Protein AF-A0A0F9ZB43-F1 (afdb_monomer)

pLDDT: mean 75.35, std 22.15, range [40.31, 98.38]

Nearest PDB structures (foldseek):
  2e7g-assembly1_A  TM=5.484E-01  e=3.692E-01  Homo sapiens
  7p8m-assembly1_A  TM=3.767E-01  e=1.379E-01  Methanocaldococcus jannaschii DSM 2661
  2kdn-assembly1_A  TM=3.542E-01  e=2.071E+00  Plasmodium falciparum 3D7

Mean predicted aligned error: 20.73 Å

Secondary structure (DSSP, 8-state):
-EEEEEEESSHHHHHHHHHHHTT--SS-EEEEEE--EE-TTSS-EEPEEEEEEE----------------------------PPP-------------------------------------------------------PPPPPPPP-PPPP-PPP----------------SS-HHHHHHHHHHHHHHHHHTT-TT--EEEEEETTEEEEEESS-SSSSHHHHHHHHHHHHHHHHHHHHHHH----TT-EEEEEEGGG----

Structure (mmCIF, N/CA/C/O backbone):
data_AF-A0A0F9ZB43-F1
#
_entry.id   AF-A0A0F9ZB43-F1
#
loop_
_atom_site.group_PDB
_atom_site.id
_atom_site.type_symbol
_atom_site.label_atom_id
_atom_site.label_alt_id
_atom_site.label_comp_id
_atom_site.label_asym_id
_atom_site.label_entity_id
_atom_site.label_seq_id
_atom_site.pdbx_PDB_ins_code
_atom_site.Cartn_x
_atom_site.Cartn_y
_atom_site.Cartn_z
_atom_site.occupancy
_atom_site.B_iso_or_equiv
_atom_site.auth_seq_id
_atom_site.auth_comp_id
_atom_site.auth_asym_id
_atom_site.auth_atom_id
_atom_site.pdbx_PDB_model_num
ATOM 1 N N . MET A 1 1 ? 31.783 -7.463 -21.597 1.00 86.94 1 MET A N 1
ATOM 2 C CA . MET A 1 1 ? 30.448 -6.931 -21.245 1.00 86.94 1 MET A CA 1
ATOM 3 C C . MET A 1 1 ? 30.142 -5.762 -22.167 1.00 86.94 1 MET A C 1
ATOM 5 O O . MET A 1 1 ? 30.881 -4.781 -22.150 1.00 86.94 1 MET A O 1
ATOM 9 N N . LYS A 1 2 ? 29.128 -5.898 -23.023 1.00 95.50 2 LYS A N 1
ATOM 10 C CA . LYS A 1 2 ? 28.707 -4.849 -23.960 1.00 95.50 2 LYS A CA 1
ATOM 11 C C . LYS A 1 2 ? 27.600 -4.009 -23.330 1.00 95.50 2 LYS A C 1
ATOM 13 O O . LYS A 1 2 ? 26.868 -4.486 -22.462 1.00 95.50 2 LYS A O 1
ATOM 18 N N . SER A 1 3 ? 27.503 -2.748 -23.740 1.00 97.00 3 SER A N 1
ATOM 19 C CA . SER A 1 3 ? 26.428 -1.857 -23.312 1.00 97.00 3 SER A CA 1
ATOM 20 C C . SER A 1 3 ? 25.826 -1.108 -24.496 1.00 97.00 3 SER A C 1
ATOM 22 O O . SER A 1 3 ? 26.535 -0.681 -25.405 1.00 97.00 3 SER A O 1
ATOM 24 N N . ILE A 1 4 ? 24.501 -0.966 -24.486 1.00 97.00 4 ILE A N 1
ATOM 25 C CA . ILE A 1 4 ? 23.740 -0.225 -25.496 1.00 97.00 4 ILE A CA 1
ATOM 26 C C . ILE A 1 4 ? 22.862 0.784 -24.766 1.00 97.00 4 ILE A C 1
ATOM 28 O O . ILE A 1 4 ? 22.138 0.421 -23.839 1.00 97.00 4 ILE A O 1
ATOM 32 N N . ILE A 1 5 ? 22.938 2.052 -25.171 1.00 98.12 5 ILE A N 1
ATOM 33 C CA . ILE A 1 5 ? 22.105 3.128 -24.629 1.00 98.12 5 ILE A CA 1
ATOM 34 C C . ILE A 1 5 ? 20.936 3.353 -25.579 1.00 98.12 5 ILE A C 1
ATOM 36 O O . ILE A 1 5 ? 21.151 3.628 -26.754 1.00 98.12 5 ILE A O 1
ATOM 40 N N . GLU A 1 6 ? 19.711 3.280 -25.064 1.00 98.25 6 GLU A N 1
ATOM 41 C CA . GLU A 1 6 ? 18.501 3.516 -25.850 1.00 98.25 6 GLU A CA 1
ATOM 42 C C . GLU A 1 6 ? 17.536 4.474 -25.165 1.00 98.25 6 GLU A C 1
ATOM 44 O O . GLU A 1 6 ? 17.450 4.563 -23.936 1.00 98.25 6 GLU A O 1
ATOM 49 N N . GLU A 1 7 ? 16.777 5.168 -26.010 1.00 98.12 7 GLU A N 1
ATOM 50 C CA . GLU A 1 7 ? 15.758 6.125 -25.607 1.00 98.12 7 GLU A CA 1
ATOM 51 C C . GLU A 1 7 ? 14.375 5.690 -26.109 1.00 98.12 7 GLU A C 1
ATOM 53 O O . GLU A 1 7 ? 14.195 5.181 -27.223 1.00 98.12 7 GLU A O 1
ATOM 58 N N . GLY A 1 8 ? 13.356 5.892 -25.276 1.00 96.56 8 GLY A N 1
ATOM 59 C CA . GLY A 1 8 ? 11.986 5.498 -25.585 1.00 96.56 8 GLY A CA 1
ATOM 60 C C . GLY A 1 8 ? 10.954 6.418 -24.952 1.00 96.56 8 GLY A C 1
ATOM 61 O O . GLY A 1 8 ? 11.198 7.060 -23.940 1.00 96.56 8 GLY A O 1
ATOM 62 N N . SER A 1 9 ? 9.741 6.453 -25.510 1.00 94.75 9 SER A N 1
ATOM 63 C CA . SER A 1 9 ? 8.646 7.267 -24.950 1.00 94.75 9 SER A CA 1
ATOM 64 C C . SER A 1 9 ? 8.179 6.804 -23.557 1.00 94.75 9 SER A C 1
ATOM 66 O O . SER A 1 9 ? 7.361 7.461 -22.922 1.00 94.75 9 SER A O 1
ATOM 68 N N . THR A 1 10 ? 8.614 5.620 -23.131 1.00 94.88 10 THR A N 1
ATOM 69 C CA . THR A 1 10 ? 8.358 4.980 -21.833 1.00 94.88 10 THR A CA 1
ATOM 70 C C . THR A 1 10 ? 9.523 4.044 -21.540 1.00 94.88 10 THR A C 1
ATOM 72 O O . THR A 1 10 ? 10.058 3.480 -22.501 1.00 94.88 10 THR A O 1
ATOM 75 N N . LEU A 1 11 ? 9.818 3.773 -20.267 1.00 96.06 11 LEU A N 1
ATOM 76 C CA . LEU A 1 11 ? 10.859 2.820 -19.872 1.00 96.06 11 LEU A CA 1
ATOM 77 C C . LEU A 1 11 ? 10.737 1.464 -20.588 1.00 96.06 11 LEU A C 1
ATOM 79 O O . LEU A 1 11 ? 11.710 0.972 -21.143 1.00 96.06 11 LEU A O 1
ATOM 83 N N . PHE A 1 12 ? 9.525 0.904 -20.660 1.00 97.00 12 PHE A N 1
ATOM 84 C CA . PHE A 1 12 ? 9.274 -0.391 -21.304 1.00 97.00 12 PHE A CA 1
ATOM 85 C C . PHE A 1 12 ? 9.700 -0.414 -22.779 1.00 97.00 12 PHE A C 1
ATOM 87 O O . PHE A 1 12 ? 10.440 -1.294 -23.197 1.00 97.00 12 PHE A O 1
ATOM 94 N N . LYS A 1 13 ? 9.304 0.604 -23.552 1.00 97.56 13 LYS A N 1
ATOM 95 C CA . LYS A 1 13 ? 9.696 0.738 -24.965 1.00 97.56 13 LYS A CA 1
ATOM 96 C C . LYS A 1 13 ? 11.196 0.952 -25.158 1.00 97.56 13 LYS A C 1
ATOM 98 O O . LYS A 1 13 ? 11.729 0.541 -26.181 1.00 97.56 13 LYS A O 1
ATOM 103 N N . ALA A 1 14 ? 11.860 1.633 -24.223 1.00 97.75 14 ALA A N 1
ATOM 104 C CA . ALA A 1 14 ? 13.310 1.782 -24.271 1.00 97.75 14 ALA A CA 1
ATOM 105 C C . ALA A 1 14 ? 13.997 0.424 -24.035 1.00 97.75 14 ALA A C 1
ATOM 107 O O . ALA A 1 14 ? 14.919 0.079 -24.769 1.00 97.75 14 ALA A O 1
ATOM 108 N N . ILE A 1 15 ? 13.498 -0.370 -23.074 1.00 97.81 15 ILE A N 1
ATOM 109 C CA . ILE A 1 15 ? 14.000 -1.725 -22.784 1.00 97.81 15 ILE A CA 1
ATOM 110 C C . ILE A 1 15 ? 13.787 -2.648 -23.981 1.00 97.81 15 ILE A C 1
ATOM 112 O O . ILE A 1 15 ? 14.728 -3.301 -24.404 1.00 97.81 15 ILE A O 1
ATOM 116 N N . GLU A 1 16 ? 12.586 -2.669 -24.556 1.00 97.94 16 GLU A N 1
ATOM 117 C CA . GLU A 1 16 ? 12.256 -3.504 -25.717 1.00 97.94 16 GLU A CA 1
ATOM 118 C C . GLU A 1 16 ? 13.171 -3.194 -26.912 1.00 97.94 16 GLU A C 1
ATOM 120 O O . GLU A 1 16 ? 13.817 -4.096 -27.442 1.00 97.94 16 GLU A O 1
ATOM 125 N N . LYS A 1 17 ? 13.332 -1.908 -27.261 1.00 98.06 17 LYS A N 1
ATOM 126 C CA . LYS A 1 17 ? 14.254 -1.481 -28.326 1.00 98.06 17 LYS A CA 1
ATOM 127 C C . LYS A 1 17 ? 15.707 -1.849 -28.037 1.00 98.06 17 LYS A C 1
ATOM 129 O O . LYS A 1 17 ? 16.418 -2.281 -28.941 1.00 98.06 17 LYS A O 1
ATOM 134 N N . GLY A 1 18 ? 16.160 -1.651 -26.800 1.00 97.56 18 GLY A N 1
ATOM 135 C CA . GLY A 1 18 ? 17.516 -2.012 -26.399 1.00 97.56 18 GLY A CA 1
ATOM 136 C C . GLY A 1 18 ? 17.747 -3.520 -26.443 1.00 97.56 18 GLY A C 1
ATOM 137 O O . GLY A 1 18 ? 18.809 -3.952 -26.873 1.00 97.56 18 GLY A O 1
ATOM 138 N N . TRP A 1 19 ? 16.756 -4.317 -26.040 1.00 97.56 19 TRP A N 1
ATOM 139 C CA . TRP A 1 19 ? 16.832 -5.776 -26.013 1.00 97.56 19 TRP A CA 1
ATOM 140 C C . TRP A 1 19 ? 16.877 -6.357 -27.428 1.00 97.56 19 TRP A C 1
ATOM 142 O O . TRP A 1 19 ? 17.704 -7.221 -27.708 1.00 97.56 19 TRP A O 1
ATOM 152 N N . GLU A 1 20 ? 16.076 -5.819 -28.352 1.00 97.25 20 GLU A N 1
ATOM 153 C CA . GLU A 1 20 ? 16.162 -6.170 -29.774 1.00 97.25 20 GLU A CA 1
ATOM 154 C C . GLU A 1 20 ? 17.529 -5.813 -30.372 1.00 97.25 20 GLU A C 1
ATOM 156 O O . GLU A 1 20 ? 18.133 -6.642 -31.051 1.00 97.25 20 GLU A O 1
ATOM 161 N N . LYS A 1 21 ? 18.055 -4.615 -30.077 1.00 96.56 21 LYS A N 1
ATOM 162 C CA . LYS A 1 21 ? 19.389 -4.186 -30.536 1.00 96.56 21 LYS A CA 1
ATOM 163 C C . LYS A 1 21 ? 20.534 -4.985 -29.916 1.00 96.56 21 LYS A C 1
ATOM 165 O O . LYS A 1 21 ? 21.584 -5.102 -30.537 1.00 96.56 21 LYS A O 1
ATOM 170 N N . ALA A 1 22 ? 20.336 -5.533 -28.720 1.00 95.69 22 ALA A N 1
ATOM 171 C CA . ALA A 1 22 ? 21.298 -6.392 -28.038 1.00 95.69 22 ALA A CA 1
ATOM 172 C C . ALA A 1 22 ? 21.320 -7.836 -28.570 1.00 95.69 22 ALA A C 1
ATOM 174 O O . ALA A 1 22 ? 22.092 -8.640 -28.064 1.00 95.69 22 ALA A O 1
ATOM 175 N N . GLY A 1 23 ? 20.481 -8.184 -29.553 1.00 95.19 23 GLY A N 1
ATOM 176 C CA . GLY A 1 23 ? 20.382 -9.559 -30.052 1.00 95.19 23 GLY A CA 1
ATOM 177 C C . GLY A 1 23 ? 19.518 -10.467 -29.176 1.00 95.19 23 GLY A C 1
ATOM 178 O O . GLY A 1 23 ? 19.632 -11.681 -29.263 1.00 95.19 23 GLY A O 1
ATOM 179 N N . LYS A 1 24 ? 18.628 -9.889 -28.357 1.00 96.00 24 LYS A N 1
ATOM 180 C CA . LYS A 1 24 ? 17.738 -10.607 -27.429 1.00 96.00 24 LYS A CA 1
ATOM 181 C C . LYS A 1 24 ? 18.491 -11.525 -26.453 1.00 96.00 24 LYS A C 1
ATOM 183 O O . LYS A 1 24 ? 18.167 -12.710 -26.374 1.00 96.00 24 LYS A O 1
ATOM 188 N N . PRO A 1 25 ? 19.458 -10.992 -25.686 1.00 95.94 25 PRO A N 1
ATOM 189 C CA . PRO A 1 25 ? 20.173 -11.786 -24.699 1.00 95.94 25 PRO A CA 1
ATOM 190 C C . PRO A 1 25 ? 19.192 -12.388 -23.688 1.00 95.94 25 PRO A C 1
ATOM 192 O O . PRO A 1 25 ? 18.195 -11.750 -23.323 1.00 95.94 25 PRO A O 1
ATOM 195 N N . GLU A 1 26 ? 19.490 -13.606 -23.240 1.00 94.62 26 GLU A N 1
ATOM 196 C CA . GLU A 1 26 ? 18.718 -14.296 -22.203 1.00 94.62 26 GLU A CA 1
ATOM 197 C C . GLU A 1 26 ? 18.843 -13.567 -20.859 1.00 94.62 26 GLU A C 1
ATOM 199 O O . GLU A 1 26 ? 17.845 -13.312 -20.185 1.00 94.62 26 GLU A O 1
ATOM 204 N N . GLU A 1 27 ? 20.059 -13.119 -20.534 1.00 95.06 27 GLU A N 1
ATOM 205 C CA . GLU A 1 27 ? 20.360 -12.359 -19.326 1.00 95.06 27 GLU A CA 1
ATOM 206 C C . GLU A 1 27 ? 20.887 -10.959 -19.656 1.00 95.06 27 GLU A C 1
ATOM 208 O O . GLU A 1 27 ? 21.820 -10.774 -20.442 1.00 95.06 27 GLU A O 1
ATOM 213 N N . PHE A 1 28 ? 20.306 -9.941 -19.022 1.00 97.25 28 PHE A N 1
ATOM 214 C CA . PHE A 1 28 ? 20.761 -8.562 -19.155 1.00 97.25 28 PHE A CA 1
ATOM 215 C C . PHE A 1 28 ? 20.457 -7.741 -17.902 1.00 97.25 28 PHE A C 1
ATOM 217 O O . PHE A 1 28 ? 19.502 -7.991 -17.169 1.00 97.25 28 PHE A O 1
ATOM 224 N N . THR A 1 29 ? 21.265 -6.709 -17.672 1.00 97.06 29 THR A N 1
ATOM 225 C CA . THR A 1 29 ? 21.062 -5.714 -16.615 1.00 97.06 29 THR A CA 1
ATOM 226 C C . THR A 1 29 ? 20.628 -4.393 -17.232 1.00 97.06 29 THR A C 1
ATOM 228 O O . THR A 1 29 ? 21.251 -3.901 -18.171 1.00 97.06 29 THR A O 1
ATOM 231 N N . VAL A 1 30 ? 19.593 -3.769 -16.673 1.00 97.81 30 VAL A N 1
ATOM 232 C CA . VAL A 1 30 ? 19.129 -2.446 -17.110 1.00 97.81 30 VAL A CA 1
ATOM 233 C C . VAL A 1 30 ? 19.564 -1.387 -16.103 1.00 97.81 30 VAL A C 1
ATOM 235 O O . VAL A 1 30 ? 19.219 -1.460 -14.925 1.00 97.81 30 VAL A O 1
ATOM 238 N N . ARG A 1 31 ? 20.278 -0.361 -16.570 1.00 98.06 31 ARG A N 1
ATOM 239 C CA . ARG A 1 31 ? 20.544 0.872 -15.817 1.00 98.06 31 ARG A CA 1
ATOM 240 C C . ARG A 1 31 ? 19.675 2.000 -16.352 1.00 98.06 31 ARG A C 1
ATOM 242 O O . ARG A 1 31 ? 19.723 2.313 -17.536 1.00 98.06 31 ARG A O 1
ATOM 249 N N . VAL A 1 32 ? 18.898 2.627 -15.478 1.00 97.94 32 VAL A N 1
ATOM 250 C CA . VAL A 1 32 ? 18.028 3.753 -15.836 1.00 97.94 32 VAL A CA 1
ATOM 251 C C . VAL A 1 32 ? 18.767 5.058 -15.560 1.00 97.94 32 VAL A C 1
ATOM 253 O O . VAL A 1 32 ? 19.149 5.304 -14.419 1.00 97.94 32 VAL A O 1
ATOM 256 N N . PHE A 1 33 ? 18.972 5.878 -16.592 1.00 97.50 33 PHE A N 1
ATOM 257 C CA . PHE A 1 33 ? 19.582 7.205 -16.449 1.00 97.50 33 PHE A CA 1
ATOM 258 C C . PHE A 1 33 ? 18.523 8.285 -16.265 1.00 97.50 33 PHE A C 1
ATOM 260 O O . PHE A 1 33 ? 18.644 9.124 -15.380 1.00 97.50 33 PHE A O 1
ATOM 267 N N . GLU A 1 34 ? 17.464 8.234 -17.076 1.00 97.31 34 GLU A N 1
ATOM 268 C CA . GLU A 1 34 ? 16.359 9.188 -17.026 1.00 97.31 34 GLU A CA 1
ATOM 269 C C . GLU A 1 34 ? 15.029 8.438 -17.089 1.00 97.31 34 GLU A C 1
ATOM 271 O O . GLU A 1 34 ? 14.817 7.584 -17.955 1.00 97.31 34 GLU A O 1
ATOM 276 N N . LYS A 1 35 ? 14.129 8.751 -16.155 1.00 94.62 35 LYS A N 1
ATOM 277 C CA . LYS A 1 35 ? 12.766 8.215 -16.130 1.00 94.62 35 LYS A CA 1
ATOM 278 C C . LYS A 1 35 ? 11.867 9.085 -17.003 1.00 94.62 35 LYS A C 1
ATOM 280 O O . LYS A 1 35 ? 12.035 10.301 -17.025 1.00 94.62 35 LYS A O 1
ATOM 285 N N . GLU A 1 36 ? 10.894 8.487 -17.687 1.00 94.12 36 GLU A N 1
ATOM 286 C CA . GLU A 1 36 ? 9.948 9.266 -18.481 1.00 94.12 36 GLU A CA 1
ATOM 287 C C . GLU A 1 36 ? 9.151 10.247 -17.604 1.00 94.12 36 GLU A C 1
ATOM 289 O O . GLU A 1 36 ? 8.568 9.875 -16.582 1.00 94.12 36 GLU A O 1
ATOM 294 N N . GLU A 1 37 ? 9.079 11.504 -18.039 1.00 94.19 37 GLU A N 1
ATOM 295 C CA . GLU A 1 37 ? 8.209 12.526 -17.457 1.00 94.19 37 GLU A CA 1
ATOM 296 C C . GLU A 1 37 ? 7.131 12.866 -18.481 1.00 94.19 37 GLU A C 1
ATOM 298 O O . GLU A 1 37 ? 7.425 13.385 -19.560 1.00 94.19 37 GLU A O 1
ATOM 303 N N . ARG A 1 38 ? 5.870 12.577 -18.147 1.00 90.38 38 ARG A N 1
ATOM 304 C CA . ARG A 1 38 ? 4.722 13.029 -18.939 1.00 90.38 38 ARG A CA 1
ATOM 305 C C . ARG A 1 38 ? 4.190 14.327 -18.348 1.00 90.38 38 ARG A C 1
ATOM 307 O O . ARG A 1 38 ? 3.708 14.336 -17.217 1.00 90.38 38 ARG A O 1
ATOM 314 N N . GLY A 1 39 ? 4.253 15.408 -19.120 1.00 87.00 39 GLY A N 1
ATOM 315 C CA . GLY A 1 39 ? 3.616 16.671 -18.770 1.00 87.00 39 GLY A CA 1
ATOM 316 C C . GLY A 1 39 ? 2.093 16.528 -18.666 1.00 87.00 39 GLY A C 1
ATOM 317 O O . GLY A 1 39 ? 1.472 15.777 -19.418 1.00 87.00 39 GLY A O 1
ATOM 318 N N . PHE A 1 40 ? 1.483 17.281 -17.745 1.00 77.56 40 PHE A N 1
ATOM 319 C CA . PHE A 1 40 ? 0.059 17.192 -17.381 1.00 77.56 40 PHE A CA 1
ATOM 320 C C . PHE A 1 40 ? -0.930 17.508 -18.524 1.00 77.56 40 PHE A C 1
ATOM 322 O O . PHE A 1 40 ? -2.100 17.157 -18.435 1.00 77.56 40 PHE A O 1
ATOM 329 N N . LEU A 1 41 ? -0.477 18.114 -19.624 1.00 81.69 41 LEU A N 1
ATOM 330 C CA . LEU A 1 41 ? -1.313 18.462 -20.783 1.00 81.69 41 LEU A CA 1
ATOM 331 C C . LEU A 1 41 ? -0.870 17.778 -22.086 1.00 81.69 41 LEU A C 1
ATOM 333 O O . LEU A 1 41 ? -1.294 18.174 -23.162 1.00 81.69 41 LEU A O 1
ATOM 337 N N . GLY A 1 42 ? 0.005 16.769 -22.021 1.00 69.50 42 GLY A N 1
ATOM 338 C CA . GLY A 1 42 ? 0.428 16.020 -23.212 1.00 69.50 42 GLY A CA 1
ATOM 339 C C . GLY A 1 42 ? 1.338 16.779 -24.191 1.00 69.50 42 GLY A C 1
ATOM 340 O O . GLY A 1 42 ? 1.731 16.203 -25.199 1.00 69.50 42 GLY A O 1
ATOM 341 N N . PHE A 1 43 ? 1.718 18.028 -23.898 1.00 71.50 43 PHE A N 1
ATOM 342 C CA . PHE A 1 43 ? 2.546 18.858 -24.788 1.00 71.50 43 PHE A CA 1
ATOM 343 C C . PHE A 1 43 ? 4.060 18.726 -24.572 1.00 71.50 43 PHE A C 1
ATOM 345 O O . PHE A 1 43 ? 4.840 19.201 -25.391 1.00 71.50 43 PHE A O 1
ATOM 352 N N . SER A 1 44 ? 4.503 18.050 -23.513 1.00 61.75 44 SER A N 1
ATOM 353 C CA . SER A 1 44 ? 5.913 17.708 -23.325 1.00 61.75 44 SER A CA 1
ATOM 354 C C . SER A 1 44 ? 6.036 16.323 -22.699 1.00 61.75 44 SER A C 1
ATOM 356 O O . SER A 1 44 ? 5.451 16.030 -21.655 1.00 61.75 44 SER A O 1
ATOM 358 N N . SER A 1 45 ? 6.777 15.442 -23.367 1.00 86.56 45 SER A N 1
ATOM 359 C CA . SER A 1 45 ? 7.180 14.153 -22.815 1.00 86.56 45 SER A CA 1
ATOM 360 C C . SER A 1 45 ? 8.687 14.062 -22.948 1.00 86.56 45 SER A C 1
ATOM 362 O O . SER A 1 45 ? 9.190 13.967 -24.067 1.00 86.56 45 SER A O 1
ATOM 364 N N . LYS A 1 46 ? 9.407 14.089 -21.825 1.00 95.25 46 LYS A N 1
ATOM 365 C CA . LYS A 1 46 ? 10.821 13.710 -21.854 1.00 95.25 46 LYS A CA 1
ATOM 366 C C . LYS A 1 46 ? 10.892 12.193 -22.064 1.00 95.25 46 LYS A C 1
ATOM 368 O O . LYS A 1 46 ? 10.176 11.471 -21.358 1.00 95.25 46 LYS A O 1
ATOM 373 N N . PRO A 1 47 ? 11.657 11.701 -23.051 1.00 96.44 47 PRO A N 1
ATOM 374 C CA . PRO A 1 47 ? 11.828 10.268 -23.242 1.00 96.44 47 PRO A CA 1
ATOM 375 C C . PRO A 1 47 ? 12.593 9.662 -22.057 1.00 96.44 47 PRO A C 1
ATOM 377 O O . PRO A 1 47 ? 13.398 10.331 -21.419 1.00 96.44 47 PRO A O 1
ATOM 380 N N . ALA A 1 48 ? 12.338 8.390 -21.762 1.00 97.25 48 ALA A N 1
ATOM 381 C CA . ALA A 1 48 ? 13.171 7.620 -20.848 1.00 97.25 48 ALA A CA 1
ATOM 382 C C . ALA A 1 48 ? 14.487 7.253 -21.539 1.00 97.25 48 ALA A C 1
ATOM 384 O O . ALA A 1 48 ? 14.475 6.903 -22.723 1.00 97.25 48 ALA A O 1
ATOM 385 N N . LYS A 1 49 ? 15.586 7.260 -20.781 1.00 98.25 49 LYS A N 1
ATOM 386 C CA . LYS A 1 49 ? 16.927 6.887 -21.242 1.00 98.25 49 LYS A CA 1
ATOM 387 C C . LYS A 1 49 ? 17.501 5.791 -20.362 1.00 98.25 49 LYS A C 1
ATOM 389 O O . LYS A 1 49 ? 17.576 5.940 -19.139 1.00 98.25 49 LYS A O 1
ATOM 394 N N . ILE A 1 50 ? 17.929 4.698 -20.982 1.00 98.38 50 ILE A N 1
ATOM 395 C CA . ILE A 1 50 ? 18.476 3.530 -20.287 1.00 98.38 50 ILE A CA 1
ATOM 396 C C . ILE A 1 50 ? 19.772 3.052 -20.944 1.00 98.38 50 ILE A C 1
ATOM 398 O O . ILE A 1 50 ? 20.000 3.311 -22.121 1.00 98.38 50 ILE A O 1
ATOM 402 N N . ALA A 1 51 ? 20.582 2.302 -20.201 1.00 98.19 51 ALA A N 1
ATOM 403 C CA . ALA A 1 51 ? 21.578 1.386 -20.744 1.00 98.19 51 ALA A CA 1
ATOM 404 C C . ALA A 1 51 ? 21.162 -0.056 -20.465 1.00 98.19 51 ALA A C 1
ATOM 406 O O . ALA A 1 51 ? 20.805 -0.389 -19.334 1.00 98.19 51 ALA A O 1
ATOM 407 N N . ILE A 1 52 ? 21.288 -0.916 -21.469 1.00 97.38 52 ILE A N 1
ATOM 408 C CA . ILE A 1 52 ? 21.260 -2.366 -21.300 1.00 97.38 52 ILE A CA 1
ATOM 409 C C . ILE A 1 52 ? 22.699 -2.858 -21.326 1.00 97.38 52 ILE A C 1
ATOM 411 O O . ILE A 1 52 ? 23.427 -2.584 -22.277 1.00 97.38 52 ILE A O 1
ATOM 415 N N . LEU A 1 53 ? 23.107 -3.544 -20.264 1.00 97.75 53 LEU A N 1
ATOM 416 C CA . LEU A 1 53 ? 24.392 -4.213 -20.141 1.00 97.75 53 LEU A CA 1
ATOM 417 C C . LEU A 1 53 ? 24.154 -5.711 -20.263 1.00 97.75 53 LEU A C 1
ATOM 419 O O . LEU A 1 53 ? 23.300 -6.255 -19.563 1.00 97.75 53 LEU A O 1
ATOM 423 N N . PHE A 1 54 ? 24.905 -6.372 -21.129 1.00 96.69 54 PHE A N 1
ATOM 424 C CA . PHE A 1 54 ? 24.796 -7.809 -21.329 1.00 96.69 54 PHE A CA 1
ATOM 425 C C . PHE A 1 54 ? 26.178 -8.414 -21.557 1.00 96.69 54 PHE A C 1
ATOM 427 O O . PHE A 1 54 ? 27.126 -7.749 -22.004 1.00 96.69 54 PHE A O 1
ATOM 434 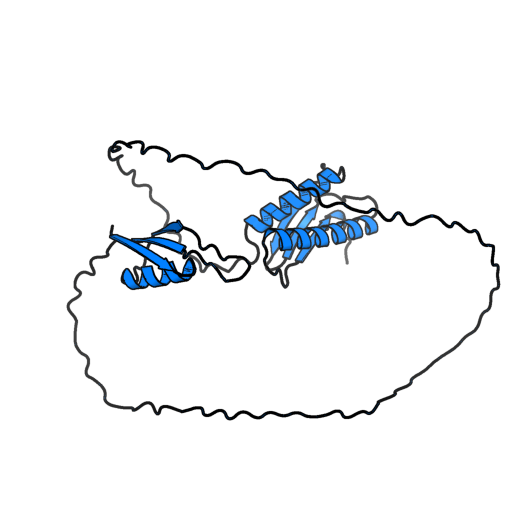N N . ASN A 1 55 ? 26.301 -9.685 -21.196 1.00 94.44 55 ASN A N 1
ATOM 435 C CA . ASN A 1 55 ? 27.429 -10.481 -21.631 1.00 94.44 55 ASN A CA 1
ATOM 436 C C . ASN A 1 55 ? 27.117 -10.911 -23.054 1.00 94.44 55 ASN A C 1
ATOM 438 O O . ASN A 1 55 ? 26.061 -11.477 -23.319 1.00 94.44 55 ASN A O 1
ATOM 442 N N . GLU A 1 56 ? 28.005 -10.551 -23.971 1.00 88.94 56 GLU A N 1
ATOM 443 C CA . GLU A 1 56 ? 27.961 -11.139 -25.293 1.00 88.94 56 GLU A CA 1
ATOM 444 C C . GLU A 1 56 ? 28.304 -12.605 -25.093 1.00 88.94 56 GLU A C 1
ATOM 446 O O . GLU A 1 56 ? 29.438 -12.943 -24.755 1.00 88.94 56 GLU A O 1
ATOM 451 N N . VAL A 1 57 ? 27.282 -13.447 -25.183 1.00 82.19 57 VAL A N 1
ATOM 452 C CA . VAL A 1 57 ? 27.510 -14.840 -25.507 1.00 82.19 57 VAL A CA 1
ATOM 453 C C . VAL A 1 57 ? 27.994 -14.751 -26.940 1.00 82.19 57 VAL A C 1
ATOM 455 O O . VAL A 1 57 ? 27.229 -14.383 -27.830 1.00 82.19 57 VAL A O 1
ATOM 458 N N . GLU A 1 58 ? 29.303 -14.904 -27.132 1.00 78.19 58 GLU A N 1
ATOM 459 C CA . GLU A 1 58 ? 29.816 -15.241 -28.449 1.00 78.19 58 GLU A CA 1
ATOM 460 C C . GLU A 1 58 ? 29.064 -16.517 -28.790 1.00 78.19 58 GLU A C 1
ATOM 462 O O . GLU A 1 58 ? 29.320 -17.558 -28.184 1.00 78.19 58 GLU A O 1
ATOM 467 N N . ASP A 1 59 ? 28.022 -16.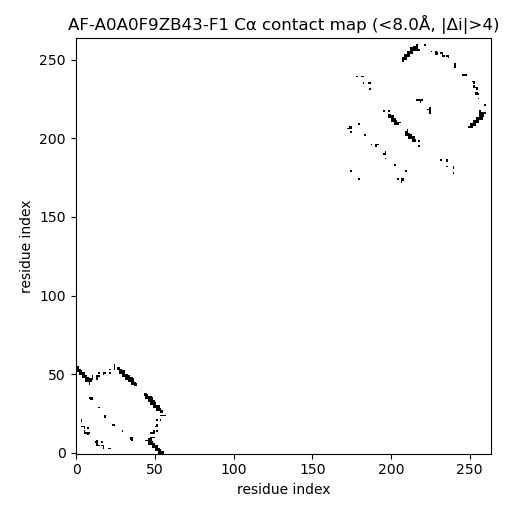391 -29.616 1.00 63.59 59 ASP A N 1
ATOM 468 C CA . ASP A 1 59 ? 27.365 -17.534 -30.214 1.00 63.59 59 ASP A CA 1
ATOM 469 C C . ASP A 1 59 ? 28.503 -18.250 -30.931 1.00 63.59 59 ASP A C 1
ATOM 471 O O . ASP A 1 59 ? 28.911 -17.827 -32.016 1.00 63.59 59 ASP A O 1
ATOM 475 N N . GLU A 1 60 ? 29.096 -19.249 -30.258 1.00 61.78 60 GLU A N 1
ATOM 476 C CA . GLU A 1 60 ? 30.017 -20.195 -30.862 1.00 61.78 60 GLU A CA 1
ATOM 477 C C . GLU A 1 60 ? 29.329 -20.575 -32.150 1.00 61.78 60 GLU A C 1
ATOM 479 O O . GLU A 1 60 ? 28.203 -21.074 -32.117 1.00 61.78 60 GLU A O 1
ATOM 484 N N . GLU A 1 61 ? 29.955 -20.179 -33.252 1.00 56.00 61 GLU A N 1
ATOM 485 C CA . GLU A 1 61 ? 29.423 -20.210 -34.596 1.00 56.00 61 GLU A CA 1
ATOM 486 C C . GLU A 1 61 ? 29.009 -21.658 -34.871 1.00 56.00 61 GLU A C 1
ATOM 488 O O . GLU A 1 61 ? 29.805 -22.496 -35.294 1.00 56.00 61 GLU A O 1
ATOM 493 N N . LEU A 1 62 ? 27.770 -22.001 -34.506 1.00 55.69 62 LEU A N 1
ATOM 494 C CA . LEU A 1 62 ? 27.201 -23.312 -34.724 1.00 55.69 62 LEU A CA 1
ATOM 495 C C . LEU A 1 62 ? 26.933 -23.339 -36.214 1.00 55.69 62 LEU A C 1
ATOM 497 O O . LEU A 1 62 ? 25.858 -22.959 -36.681 1.00 55.69 62 LEU A O 1
ATOM 501 N N . GLU A 1 63 ? 27.979 -23.743 -36.934 1.00 54.34 63 GLU A N 1
ATOM 502 C CA . GLU A 1 63 ? 27.987 -24.162 -38.323 1.00 54.34 63 GLU A CA 1
ATOM 503 C C . GLU A 1 63 ? 26.585 -24.635 -38.716 1.00 54.34 63 GLU A C 1
ATOM 505 O O . GLU A 1 63 ? 26.055 -25.565 -38.085 1.00 54.34 63 GLU A O 1
ATOM 510 N N . PRO A 1 64 ? 25.941 -23.997 -39.709 1.00 49.47 64 PRO A N 1
ATOM 511 C CA . PRO A 1 64 ? 24.559 -24.270 -40.054 1.00 49.47 64 PRO A CA 1
ATOM 512 C C . PRO A 1 64 ? 24.428 -25.721 -40.521 1.00 49.47 64 PRO A C 1
ATOM 514 O O . PRO A 1 64 ? 24.615 -26.057 -41.693 1.00 49.47 64 PRO A O 1
ATOM 51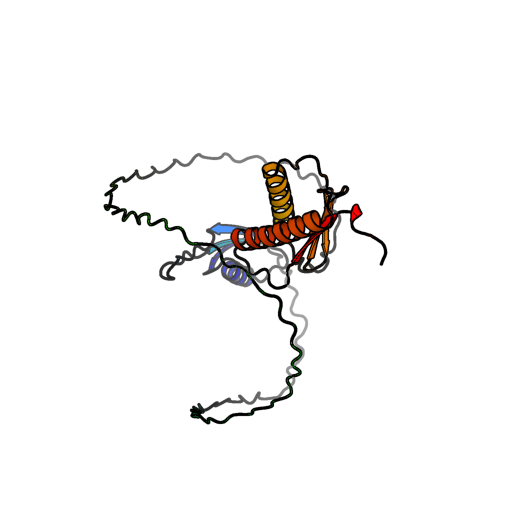7 N N . ARG A 1 65 ? 24.070 -26.617 -39.595 1.00 44.19 65 ARG A N 1
ATOM 518 C CA . ARG A 1 65 ? 23.720 -27.997 -39.916 1.00 44.19 65 ARG A CA 1
ATOM 519 C C . ARG A 1 65 ? 22.413 -28.004 -40.695 1.00 44.19 65 ARG A C 1
ATOM 521 O O . ARG A 1 65 ? 21.328 -28.047 -40.129 1.00 44.19 65 ARG A O 1
ATOM 528 N N . GLY A 1 66 ? 22.565 -28.069 -42.011 1.00 42.44 66 GLY A N 1
ATOM 529 C CA . GLY A 1 66 ? 21.689 -28.844 -42.877 1.00 42.44 66 GLY A CA 1
ATOM 530 C C . GLY A 1 66 ? 20.340 -28.202 -43.162 1.00 42.44 66 GLY A C 1
ATOM 531 O O . GLY A 1 66 ? 19.334 -28.468 -42.510 1.00 42.44 66 GLY A O 1
ATOM 532 N N . SER A 1 67 ? 20.323 -27.460 -44.261 1.00 55.03 67 SER A N 1
ATOM 533 C CA . SER A 1 67 ? 19.181 -27.271 -45.146 1.00 55.03 67 SER A CA 1
ATOM 534 C C . SER A 1 67 ? 18.258 -28.502 -45.220 1.00 55.03 67 SER A C 1
ATOM 536 O O . SER A 1 67 ? 18.536 -29.485 -45.907 1.00 55.03 67 SER A O 1
ATOM 538 N N . ARG A 1 68 ? 17.085 -28.429 -44.580 1.00 45.94 68 ARG A N 1
ATOM 539 C CA . ARG A 1 68 ? 15.935 -29.250 -44.979 1.00 45.94 68 ARG A CA 1
ATOM 540 C C . ARG A 1 68 ? 15.028 -28.436 -45.887 1.00 45.94 68 ARG A C 1
ATOM 542 O O . ARG A 1 68 ? 14.366 -27.492 -45.476 1.00 45.94 68 ARG A O 1
ATOM 549 N N . GLN A 1 69 ? 15.118 -28.842 -47.147 1.00 47.53 69 GLN A N 1
ATOM 550 C CA . GLN A 1 69 ? 14.300 -28.547 -48.311 1.00 47.53 69 GLN A CA 1
ATOM 551 C C . GLN A 1 69 ? 12.937 -27.901 -48.040 1.00 47.53 69 GLN A C 1
ATOM 553 O O . GLN A 1 69 ? 12.070 -28.436 -47.353 1.00 47.53 69 GLN A O 1
ATOM 558 N N . TYR A 1 70 ? 12.761 -26.784 -48.737 1.00 43.69 70 TYR A N 1
ATOM 559 C CA . TYR A 1 70 ? 11.505 -26.159 -49.108 1.00 43.69 70 TYR A CA 1
ATOM 560 C C . TYR A 1 70 ? 10.468 -27.186 -49.587 1.00 43.69 70 TYR A C 1
ATOM 562 O O . TYR A 1 70 ? 10.525 -27.681 -50.712 1.00 43.69 70 TYR A O 1
ATOM 570 N N . GLY A 1 71 ? 9.476 -27.445 -48.738 1.00 44.28 71 GLY A N 1
ATOM 571 C CA . GLY A 1 71 ? 8.177 -27.953 -49.154 1.00 44.28 71 GLY A CA 1
ATOM 572 C C . GLY A 1 71 ? 7.354 -26.805 -49.728 1.00 44.28 71 GLY A C 1
ATOM 573 O O . GLY A 1 71 ? 7.048 -25.834 -49.037 1.00 44.28 71 GLY A O 1
ATOM 574 N N . GLN A 1 72 ? 7.035 -26.911 -51.012 1.00 52.16 72 GLN A N 1
ATOM 575 C CA . GLN A 1 72 ? 6.171 -25.993 -51.737 1.00 52.16 72 GLN A CA 1
ATOM 576 C C . GLN A 1 72 ? 4.789 -25.846 -51.082 1.00 52.16 72 GLN A C 1
ATOM 578 O O . GLN A 1 72 ? 4.147 -26.827 -50.716 1.00 52.16 72 GLN A O 1
ATOM 583 N N . GLY A 1 73 ? 4.282 -24.613 -51.103 1.00 50.28 73 GLY A N 1
ATOM 584 C CA . GLY A 1 73 ? 2.862 -24.357 -51.325 1.00 50.28 73 GLY A CA 1
ATOM 585 C C . GLY A 1 73 ? 2.020 -24.081 -50.083 1.00 50.28 73 GLY A C 1
ATOM 586 O O . GLY A 1 73 ? 1.581 -24.994 -49.390 1.00 50.28 73 GLY A O 1
ATOM 587 N N . LYS A 1 74 ? 1.642 -22.809 -49.917 1.00 43.84 74 LYS A N 1
ATOM 588 C CA . LYS A 1 74 ? 0.252 -22.352 -50.126 1.00 43.84 74 LYS A CA 1
ATOM 589 C C . LYS A 1 74 ? 0.187 -20.816 -50.060 1.00 43.84 74 LYS A C 1
ATOM 591 O O . LYS A 1 74 ? 0.672 -20.237 -49.090 1.00 43.84 74 LYS A O 1
ATOM 596 N N . PRO A 1 75 ? -0.405 -20.137 -51.059 1.00 51.03 75 PRO A N 1
ATOM 597 C CA . PRO A 1 75 ? -0.599 -18.694 -51.008 1.00 51.03 75 PRO A CA 1
ATOM 598 C C . PRO A 1 75 ? -1.671 -18.346 -49.968 1.00 51.03 75 PRO A C 1
ATOM 600 O O . PRO A 1 75 ? -2.823 -18.769 -50.074 1.00 51.03 75 PRO A O 1
ATOM 603 N N . TYR A 1 76 ? -1.291 -17.561 -48.961 1.00 49.19 76 TYR A N 1
ATOM 604 C CA . TYR A 1 76 ? -2.230 -16.961 -48.020 1.00 49.19 76 TYR A CA 1
ATOM 605 C C . TYR A 1 76 ? -3.075 -15.918 -48.760 1.00 49.19 76 TYR A C 1
ATOM 607 O O . TYR A 1 76 ? -2.583 -14.863 -49.166 1.00 49.19 76 TYR A O 1
ATOM 615 N N . GLN A 1 77 ? -4.359 -16.223 -48.947 1.00 49.78 77 GLN A N 1
ATOM 616 C CA . GLN A 1 77 ? -5.333 -15.260 -49.440 1.00 49.78 77 GLN A CA 1
ATOM 617 C C . GLN A 1 77 ? -5.510 -14.147 -48.406 1.00 49.78 77 GLN A C 1
ATOM 619 O O . GLN A 1 77 ? -5.944 -14.359 -47.273 1.00 49.78 77 GLN A O 1
ATOM 624 N N . LYS A 1 78 ? -5.164 -12.938 -48.836 1.00 47.03 78 LYS A N 1
ATOM 625 C CA . LYS A 1 78 ? -5.363 -11.678 -48.131 1.00 47.03 78 LYS A CA 1
ATOM 626 C C . LYS A 1 78 ? -6.873 -11.420 -48.035 1.00 47.03 78 LYS A C 1
ATOM 628 O O . LYS A 1 78 ? -7.481 -10.926 -48.980 1.00 47.03 78 LYS A O 1
ATOM 633 N N . LYS A 1 79 ? -7.499 -11.791 -46.916 1.00 47.66 79 LYS A N 1
ATOM 634 C CA . LYS A 1 79 ? -8.910 -11.474 -46.653 1.00 47.66 79 LYS A CA 1
ATOM 635 C C . LYS A 1 79 ? -9.010 -9.994 -46.270 1.00 47.66 79 LYS A C 1
ATOM 637 O O . LYS A 1 79 ? -8.771 -9.616 -45.128 1.00 47.66 79 LYS A O 1
ATOM 642 N N . GLN A 1 80 ? -9.305 -9.161 -47.266 1.00 46.41 80 GLN A N 1
ATOM 643 C CA . GLN A 1 80 ? -9.773 -7.789 -47.086 1.00 46.41 80 GLN A CA 1
ATOM 644 C C . GLN A 1 80 ? -11.083 -7.824 -46.292 1.00 46.41 80 GLN A C 1
ATOM 646 O O . GLN A 1 80 ? -12.112 -8.261 -46.803 1.00 46.41 80 GLN A O 1
ATOM 651 N N . TYR A 1 81 ? -11.050 -7.371 -45.041 1.00 46.59 81 TYR A N 1
ATOM 652 C CA . TYR A 1 81 ? -12.263 -6.970 -44.340 1.00 46.59 81 TYR A CA 1
ATOM 653 C C . TYR A 1 81 ? -12.554 -5.513 -44.705 1.00 46.59 81 TYR A C 1
ATOM 655 O O . TYR A 1 81 ? -12.025 -4.587 -44.098 1.00 46.59 81 TYR A O 1
ATOM 663 N N . ASN A 1 82 ? -13.399 -5.330 -45.720 1.00 56.16 82 ASN A N 1
ATOM 664 C CA . ASN A 1 82 ? -14.240 -4.145 -45.826 1.00 56.16 82 ASN A CA 1
ATOM 665 C C . ASN A 1 82 ? -15.314 -4.271 -44.739 1.00 56.16 82 ASN A C 1
ATOM 667 O O . ASN A 1 82 ? -16.185 -5.133 -44.848 1.00 56.16 82 ASN A O 1
ATOM 671 N N . GLN A 1 83 ? -15.266 -3.439 -43.699 1.00 55.78 83 GLN A N 1
ATOM 672 C CA . GLN A 1 83 ? -16.474 -3.125 -42.938 1.00 55.78 83 GLN A CA 1
ATOM 673 C C . GLN A 1 83 ? -16.991 -1.758 -43.396 1.00 55.78 8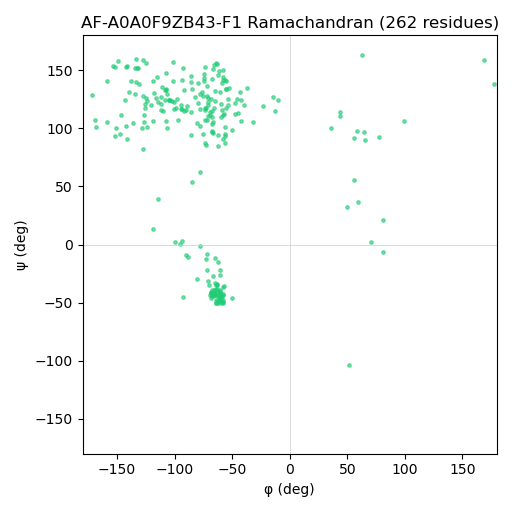3 GLN A C 1
ATOM 675 O O . GLN A 1 83 ? -16.281 -0.763 -43.233 1.00 55.78 83 GLN A O 1
ATOM 680 N N . PRO A 1 84 ? -18.192 -1.695 -43.989 1.00 55.88 84 PRO A N 1
ATOM 681 C CA . PRO A 1 84 ? -18.905 -0.446 -44.177 1.00 55.88 84 PRO A CA 1
ATOM 682 C C . PRO A 1 84 ? -19.501 0.030 -42.847 1.00 55.88 84 PRO A C 1
ATOM 684 O O . PRO A 1 84 ? -19.907 -0.768 -42.002 1.00 55.88 84 PRO A O 1
ATOM 687 N N . MET A 1 85 ? -19.558 1.353 -42.689 1.00 53.38 85 MET A N 1
ATOM 688 C CA . MET A 1 85 ? -20.356 2.017 -41.666 1.00 53.38 85 MET A CA 1
ATOM 689 C C . MET A 1 85 ? -21.822 1.583 -41.771 1.00 53.38 85 MET A C 1
ATOM 691 O O . MET A 1 85 ? -22.398 1.664 -42.854 1.00 53.38 85 MET A O 1
ATOM 695 N N . GLU A 1 86 ? -22.454 1.246 -40.648 1.00 49.69 86 GLU A N 1
ATOM 696 C CA . GLU A 1 86 ? -23.904 1.380 -40.518 1.00 49.69 86 GLU A CA 1
ATOM 697 C C . GLU A 1 86 ? -24.214 2.247 -39.299 1.00 49.69 86 GLU A C 1
ATOM 699 O O . GLU A 1 86 ? -24.135 1.843 -38.140 1.00 49.69 86 GLU A O 1
ATOM 704 N N . ASN A 1 87 ? -24.517 3.495 -39.632 1.00 52.06 87 ASN A N 1
ATOM 705 C CA . ASN A 1 87 ? -25.162 4.482 -38.801 1.00 52.06 87 ASN A CA 1
ATOM 706 C C . ASN A 1 87 ? -26.605 3.998 -38.577 1.00 52.06 87 ASN A C 1
ATOM 708 O O . ASN A 1 87 ? -27.369 3.903 -39.538 1.00 52.06 87 ASN A O 1
ATOM 712 N N . LYS A 1 88 ? -26.983 3.666 -37.340 1.00 51.72 88 LYS A N 1
ATOM 713 C CA . LYS A 1 88 ? -28.387 3.421 -36.982 1.00 51.72 88 LYS A CA 1
ATOM 714 C C . LYS A 1 88 ? -28.775 4.267 -35.784 1.00 51.72 88 LYS A C 1
ATOM 716 O O . LYS A 1 88 ? -28.769 3.847 -34.632 1.00 51.72 88 LYS A O 1
ATOM 721 N N . GLU A 1 89 ? -29.099 5.500 -36.135 1.00 52.94 89 GLU A N 1
ATOM 722 C CA . GLU A 1 89 ? -30.134 6.301 -35.511 1.00 52.94 89 GLU A CA 1
ATOM 723 C C . GLU A 1 89 ? -31.410 5.449 -35.384 1.00 52.94 89 GLU A C 1
ATOM 725 O O . GLU A 1 89 ? -32.006 5.051 -36.385 1.00 52.94 89 GLU A O 1
ATOM 730 N N . ILE A 1 90 ? -31.807 5.119 -34.154 1.00 51.50 90 ILE A N 1
ATOM 731 C CA . ILE A 1 90 ? -33.180 4.715 -33.854 1.00 51.50 90 ILE A CA 1
ATOM 732 C C . ILE A 1 90 ? -33.683 5.607 -32.732 1.00 51.50 90 ILE A C 1
ATOM 734 O O . ILE A 1 90 ? -33.148 5.654 -31.624 1.00 51.50 90 ILE A O 1
ATOM 738 N N . GLN A 1 91 ? -34.717 6.327 -33.131 1.00 48.03 91 GLN A N 1
ATOM 739 C CA . GLN A 1 91 ? -35.541 7.251 -32.398 1.00 48.03 91 GLN A CA 1
ATOM 740 C C . GLN A 1 91 ? -36.306 6.569 -31.260 1.00 48.03 91 GLN A C 1
ATOM 742 O O . GLN A 1 91 ? -36.610 5.377 -31.277 1.00 48.03 91 GLN A O 1
ATOM 747 N N . GLU A 1 92 ? -36.624 7.415 -30.291 1.00 50.03 92 GLU A N 1
ATOM 748 C CA . GLU A 1 92 ? -37.775 7.391 -29.397 1.00 50.03 92 GLU A CA 1
ATOM 749 C C . GLU A 1 92 ? -38.891 6.384 -29.731 1.00 50.03 92 GLU A C 1
ATOM 751 O O . GLU A 1 92 ? -39.555 6.461 -30.762 1.00 50.03 92 GLU A O 1
ATOM 756 N N . ALA A 1 93 ? -39.211 5.531 -28.754 1.00 49.50 93 ALA A N 1
ATOM 757 C CA . ALA A 1 93 ? -40.544 4.960 -28.608 1.00 49.50 93 ALA A CA 1
ATOM 758 C C . ALA A 1 93 ? -40.909 4.852 -27.122 1.00 49.50 93 ALA A C 1
ATOM 760 O O . ALA A 1 93 ? -40.480 3.973 -26.376 1.00 49.50 93 ALA A O 1
ATOM 761 N N . VAL A 1 94 ? -41.734 5.808 -26.719 1.00 48.91 94 VAL A N 1
ATOM 762 C CA . VAL A 1 94 ? -42.568 5.845 -25.521 1.00 48.91 94 VAL A CA 1
ATOM 763 C C . VAL A 1 94 ? -43.481 4.608 -25.481 1.00 48.91 94 VAL A C 1
ATOM 765 O O . VAL A 1 94 ? -44.151 4.345 -26.478 1.00 48.91 94 VAL A O 1
ATOM 768 N N . LYS A 1 95 ? -43.589 3.912 -24.333 1.00 52.44 95 LYS A N 1
ATOM 769 C CA . LYS A 1 95 ? -44.852 3.634 -23.588 1.00 52.44 95 LYS A CA 1
ATOM 770 C C . LYS A 1 95 ? -44.700 2.587 -22.456 1.00 52.44 95 LYS A C 1
ATOM 772 O O . LYS A 1 95 ? -43.726 1.843 -22.431 1.00 52.44 95 LYS A O 1
ATOM 777 N N . PRO A 1 96 ? -45.629 2.593 -21.470 1.00 62.47 96 PRO A N 1
ATOM 778 C CA . PRO A 1 96 ? -45.378 2.220 -20.079 1.00 62.47 96 PRO A CA 1
ATOM 779 C C . PRO A 1 96 ? -45.863 0.808 -19.735 1.00 62.47 96 PRO A C 1
ATOM 781 O O . PRO A 1 96 ? -46.820 0.316 -20.329 1.00 62.47 96 PRO A O 1
ATOM 784 N N . ILE A 1 97 ? -45.298 0.202 -18.685 1.00 48.97 97 ILE A N 1
ATOM 785 C CA . ILE A 1 97 ? -45.932 -0.937 -18.011 1.00 48.97 97 ILE A CA 1
ATOM 786 C C . ILE A 1 97 ? -46.040 -0.663 -16.512 1.00 48.97 97 ILE A C 1
ATOM 788 O O . ILE A 1 97 ? -45.085 -0.722 -15.744 1.00 48.97 97 ILE A O 1
ATOM 792 N N . ILE A 1 98 ? -47.282 -0.370 -16.146 1.00 50.00 98 ILE A N 1
ATOM 793 C CA . ILE A 1 98 ? -47.871 -0.389 -14.816 1.00 50.00 98 ILE A CA 1
ATOM 794 C C . ILE A 1 98 ? -48.120 -1.853 -14.418 1.00 50.00 98 ILE A C 1
ATOM 796 O O . ILE A 1 98 ? -48.831 -2.558 -15.129 1.00 50.00 98 ILE A O 1
ATOM 800 N N . LYS A 1 99 ? -47.635 -2.267 -13.243 1.00 48.62 99 LYS A N 1
ATOM 801 C CA . LYS A 1 99 ? -48.251 -3.267 -12.338 1.00 48.62 99 LYS A CA 1
ATOM 802 C C . LYS A 1 99 ? -47.878 -2.817 -10.917 1.00 48.62 99 LYS A C 1
ATOM 804 O O . LYS A 1 99 ? -46.714 -2.897 -10.558 1.00 48.62 99 LYS A O 1
ATOM 809 N N . LYS A 1 100 ? -48.695 -2.065 -10.164 1.00 45.19 100 LYS A N 1
ATOM 810 C CA . LYS A 1 100 ? -49.926 -2.445 -9.434 1.00 45.19 100 LYS A CA 1
ATOM 811 C C . LYS A 1 100 ? -49.880 -3.853 -8.829 1.00 45.19 100 LYS A C 1
ATOM 813 O O . LYS A 1 100 ? -50.090 -4.824 -9.543 1.00 45.19 100 LYS A O 1
ATOM 818 N N . ASN A 1 101 ? -49.609 -3.897 -7.523 1.00 47.22 101 ASN A N 1
ATOM 819 C CA . ASN A 1 101 ? -50.189 -4.752 -6.473 1.00 47.22 101 ASN A CA 1
ATOM 820 C C . ASN A 1 101 ? -49.447 -4.415 -5.166 1.00 47.22 101 ASN A C 1
ATOM 822 O O . ASN A 1 101 ? -48.234 -4.282 -5.190 1.00 47.22 101 ASN A O 1
ATOM 826 N N . ASN A 1 102 ? -50.036 -4.286 -3.988 1.00 47.47 102 ASN A N 1
ATOM 827 C CA . ASN A 1 102 ? -51.394 -4.007 -3.558 1.00 47.47 102 ASN A CA 1
ATOM 828 C C . ASN A 1 102 ? -51.226 -3.482 -2.120 1.00 47.47 102 ASN A C 1
ATOM 830 O O . ASN A 1 102 ? -50.362 -3.954 -1.383 1.00 47.47 102 ASN A O 1
ATOM 834 N N . VAL A 1 103 ? -52.011 -2.478 -1.764 1.00 44.66 103 VAL A N 1
ATOM 835 C CA . VAL A 1 103 ? -52.043 -1.846 -0.445 1.00 44.66 103 VAL A CA 1
ATOM 836 C C . VAL A 1 103 ? -52.861 -2.727 0.497 1.00 44.66 103 VAL A C 1
ATOM 838 O O . VAL A 1 103 ? -53.932 -3.191 0.113 1.00 44.66 103 VAL A O 1
ATOM 841 N N . GLN A 1 104 ? -52.408 -2.889 1.738 1.00 52.06 104 GLN A N 1
ATOM 842 C CA . GLN A 1 104 ? -53.303 -3.145 2.863 1.00 52.06 104 GLN A CA 1
ATOM 843 C C . GLN A 1 104 ? -53.094 -2.011 3.878 1.00 52.06 104 GLN A C 1
ATOM 845 O O . GLN A 1 104 ? -51.958 -1.794 4.305 1.00 52.06 104 GLN A O 1
ATOM 850 N N . PRO A 1 105 ? -54.138 -1.230 4.200 1.00 58.97 105 PRO A N 1
ATOM 851 C CA . PRO A 1 105 ? -54.099 -0.242 5.262 1.00 58.97 105 PRO A CA 1
ATOM 852 C C . PRO A 1 105 ? -54.629 -0.872 6.554 1.00 58.97 105 PRO A C 1
ATOM 854 O O . PRO A 1 105 ? -55.631 -1.580 6.512 1.00 58.97 105 PRO A O 1
ATOM 857 N N . ASP A 1 106 ? -54.029 -0.550 7.698 1.00 50.38 106 ASP A N 1
ATOM 858 C CA . ASP A 1 106 ? -54.781 -0.568 8.952 1.00 50.38 106 ASP A CA 1
ATOM 859 C C . ASP A 1 106 ? -54.443 0.657 9.819 1.00 50.38 106 ASP A C 1
ATOM 861 O O . ASP A 1 106 ? -53.284 1.094 9.834 1.00 50.38 106 ASP A O 1
ATOM 865 N N . PRO A 1 107 ? -55.436 1.261 10.508 1.00 63.53 107 PRO A N 1
ATOM 866 C CA . PRO A 1 107 ? -55.304 2.564 11.144 1.00 63.53 107 PRO A CA 1
ATOM 867 C C . PRO A 1 107 ? -55.343 2.464 12.676 1.00 63.53 107 PRO A C 1
ATOM 869 O O . PRO A 1 107 ? -56.378 2.120 13.230 1.00 63.53 107 PRO A O 1
ATOM 872 N N . VAL A 1 108 ? -54.307 2.908 13.400 1.00 56.75 108 VAL A N 1
ATOM 873 C CA . VAL A 1 108 ? -54.487 3.350 14.803 1.00 56.75 108 VAL A CA 1
ATOM 874 C C . VAL A 1 108 ? -53.631 4.577 15.134 1.00 56.75 108 VAL A C 1
ATOM 876 O O . VAL A 1 108 ? -52.485 4.524 15.560 1.00 56.75 108 VAL A O 1
ATOM 879 N N . ARG A 1 109 ? -54.280 5.716 14.913 1.00 50.03 109 ARG A N 1
ATOM 880 C CA . ARG A 1 109 ? -54.356 6.945 15.718 1.00 50.03 109 AR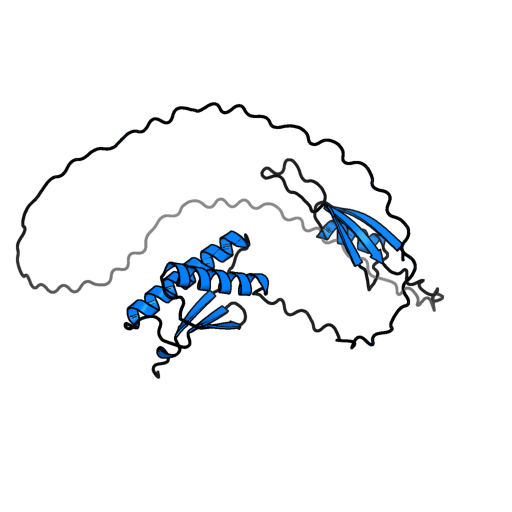G A CA 1
ATOM 881 C C . ARG A 1 109 ? -53.830 6.875 17.173 1.00 50.03 109 ARG A C 1
ATOM 883 O O . ARG A 1 109 ? -54.522 6.331 18.020 1.00 50.03 109 ARG A O 1
ATOM 890 N N . GLN A 1 110 ? -52.753 7.608 17.479 1.00 57.09 110 GLN A N 1
ATOM 891 C CA . GLN A 1 110 ? -52.507 8.362 18.735 1.00 57.09 110 GLN A CA 1
ATOM 892 C C . GLN A 1 110 ? -51.579 9.547 18.365 1.00 57.09 110 GLN A C 1
ATOM 894 O O . GLN A 1 110 ? -50.431 9.349 18.002 1.00 57.09 110 GLN A O 1
ATOM 899 N N . ALA A 1 111 ? -52.088 10.743 18.056 1.00 53.03 111 ALA A N 1
ATOM 900 C CA . ALA A 1 111 ? -52.493 11.824 18.964 1.00 53.03 111 ALA A CA 1
ATOM 901 C C . ALA A 1 111 ? -51.351 12.482 19.787 1.00 53.03 111 ALA A C 1
ATOM 903 O O . ALA A 1 111 ? -51.169 12.139 20.944 1.00 53.03 111 ALA A O 1
ATOM 904 N N . ARG A 1 112 ? -50.758 13.543 19.192 1.00 52.88 112 ARG A N 1
ATOM 905 C CA . ARG A 1 112 ? -50.259 14.820 19.791 1.00 52.88 112 ARG A CA 1
ATOM 906 C C . ARG A 1 112 ? -49.099 14.788 20.829 1.00 52.88 112 ARG A C 1
ATOM 908 O O . ARG A 1 112 ? -48.878 13.761 21.447 1.00 52.88 112 ARG A O 1
ATOM 915 N N . PRO A 1 113 ? -48.417 15.934 21.111 1.00 57.06 113 PRO A N 1
ATOM 916 C CA . PRO A 1 113 ? -48.589 17.286 20.564 1.00 57.06 113 PRO A CA 1
ATOM 917 C C . PRO A 1 113 ? -47.332 17.973 19.996 1.00 57.06 113 PRO A C 1
ATOM 919 O O . PRO A 1 113 ? -46.192 17.706 20.356 1.00 57.06 113 PRO A O 1
ATOM 922 N N . GLN A 1 114 ? -47.622 18.953 19.137 1.00 58.50 114 GLN A N 1
ATOM 923 C CA . GLN A 1 114 ? -46.748 20.047 18.725 1.00 58.50 114 GLN A CA 1
ATOM 924 C C . GLN A 1 114 ? -46.273 20.872 19.930 1.00 58.50 114 GLN A C 1
ATOM 926 O O . GLN A 1 114 ? -47.083 21.228 20.790 1.00 58.50 114 GLN A O 1
ATOM 931 N N . LYS A 1 115 ? -45.008 21.302 19.906 1.00 52.00 115 LYS A N 1
ATOM 932 C CA . LYS A 1 115 ? -44.574 22.529 20.581 1.00 52.00 115 LYS A CA 1
ATOM 933 C C . LYS A 1 115 ? -43.447 23.216 19.795 1.00 52.00 115 LYS A C 1
ATOM 935 O O . LYS A 1 115 ? -42.375 22.651 19.646 1.00 52.00 115 LYS A O 1
ATOM 940 N N . GLN A 1 116 ? -43.808 24.381 19.242 1.00 47.75 116 GLN A N 1
ATOM 941 C CA . GLN A 1 116 ? -43.088 25.671 19.191 1.00 47.75 116 GLN A CA 1
ATOM 942 C C . GLN A 1 116 ? -41.579 25.614 18.862 1.00 47.75 116 GLN A C 1
ATOM 944 O O . GLN A 1 116 ? -40.801 25.040 19.604 1.00 47.75 116 GLN A O 1
ATOM 949 N N . ALA A 1 117 ? -41.129 26.076 17.692 1.00 55.16 117 ALA A N 1
ATOM 950 C CA . ALA A 1 117 ? -40.968 27.480 17.276 1.00 55.16 117 ALA A CA 1
ATOM 951 C C . ALA A 1 117 ? -39.923 28.262 18.095 1.00 55.16 117 ALA A C 1
ATOM 953 O O . ALA A 1 117 ? -40.276 28.821 19.122 1.00 55.16 117 ALA A O 1
ATOM 954 N N . GLU A 1 118 ? -38.694 28.369 17.572 1.00 47.19 118 GLU A N 1
ATOM 955 C CA . GLU A 1 118 ? -37.782 29.519 17.738 1.00 47.19 118 GLU A CA 1
ATOM 956 C C . GLU A 1 118 ? -36.620 29.348 16.737 1.00 47.19 118 GLU A C 1
ATOM 958 O O . GLU A 1 118 ? -35.893 28.365 16.774 1.00 47.19 118 GLU A O 1
ATOM 963 N N . ASN A 1 119 ? -36.607 30.046 15.601 1.00 51.41 119 ASN A N 1
ATOM 964 C CA . ASN A 1 119 ? -36.078 31.397 15.410 1.00 51.41 119 ASN A CA 1
ATOM 965 C C . ASN A 1 119 ? -34.606 31.547 15.833 1.00 51.41 119 ASN A C 1
ATOM 967 O O . ASN A 1 119 ? -34.300 31.926 16.957 1.00 51.41 119 ASN A O 1
ATOM 971 N N . THR A 1 120 ? -33.685 31.353 14.888 1.00 49.97 120 THR A N 1
ATOM 972 C CA . THR A 1 120 ? -32.430 32.117 14.887 1.00 49.97 120 THR A CA 1
ATOM 973 C C . THR A 1 120 ? -31.929 32.281 13.456 1.00 49.97 120 THR A C 1
ATOM 975 O O . THR A 1 120 ? -31.342 31.391 12.848 1.00 49.97 120 THR A O 1
ATOM 978 N N . ARG A 1 121 ? -32.205 33.468 12.908 1.00 50.84 121 ARG A N 1
ATOM 979 C CA . ARG A 1 121 ? -31.358 34.116 11.903 1.00 50.84 121 ARG A CA 1
ATOM 980 C C . ARG A 1 121 ? -29.933 34.166 12.456 1.00 50.84 121 ARG A C 1
ATOM 982 O O . ARG A 1 121 ? -29.792 34.614 13.585 1.00 50.84 121 ARG A O 1
ATOM 989 N N . HIS A 1 122 ? -28.915 33.820 11.667 1.00 49.38 122 HIS A N 1
ATOM 990 C CA . HIS A 1 122 ? -27.660 34.581 11.648 1.00 49.38 122 HIS A CA 1
ATOM 991 C C . HIS A 1 122 ? -26.728 34.176 10.492 1.00 49.38 122 HIS A C 1
ATOM 993 O O . HIS A 1 122 ? -26.082 33.137 10.502 1.00 49.38 122 HIS A O 1
ATOM 999 N N . THR A 1 123 ? -26.671 35.098 9.527 1.00 42.56 123 THR A N 1
ATOM 1000 C CA . THR A 1 123 ? -25.459 35.668 8.908 1.00 42.56 123 THR A CA 1
ATOM 1001 C C . THR A 1 123 ? -24.452 34.747 8.216 1.00 42.56 123 THR A C 1
ATOM 1003 O O . THR A 1 123 ? -23.496 34.252 8.802 1.00 42.56 123 THR A O 1
ATOM 1006 N N . GLU A 1 124 ? -24.619 34.704 6.896 1.00 49.28 124 GLU A N 1
ATOM 1007 C CA . GLU A 1 124 ? -23.567 34.729 5.877 1.00 49.28 124 GLU A CA 1
ATOM 1008 C C . GLU A 1 124 ? -22.469 35.770 6.184 1.00 49.28 124 GLU A C 1
ATOM 1010 O O . GLU A 1 124 ? -22.782 36.944 6.403 1.00 49.28 124 GLU A O 1
ATOM 1015 N N . PRO A 1 125 ? -21.182 35.390 6.121 1.00 56.88 125 PRO A N 1
ATOM 1016 C CA . PRO A 1 125 ? -20.106 36.317 5.834 1.00 56.88 125 PRO A CA 1
ATOM 1017 C C . PRO A 1 125 ? -19.582 36.065 4.418 1.00 56.88 125 PRO A C 1
ATOM 1019 O O . PRO A 1 125 ? -18.833 35.121 4.161 1.00 56.88 125 PRO A O 1
ATOM 1022 N N . GLN A 1 126 ? -19.926 36.977 3.508 1.00 52.72 126 GLN A N 1
ATOM 1023 C CA . GLN A 1 126 ? -19.127 37.239 2.318 1.00 52.72 126 GLN A CA 1
ATOM 1024 C C . GLN A 1 126 ? -17.708 37.618 2.756 1.00 52.72 126 GLN A C 1
ATOM 1026 O O . GLN A 1 126 ? -17.487 38.695 3.310 1.00 52.72 126 GLN A O 1
ATOM 1031 N N . LYS A 1 127 ? -16.725 36.761 2.474 1.00 50.31 127 LYS A N 1
ATOM 1032 C CA . LYS A 1 127 ? -15.315 37.158 2.472 1.00 50.31 127 LYS A CA 1
ATOM 1033 C C . LYS A 1 127 ? -14.812 37.245 1.038 1.00 50.31 127 LYS A C 1
ATOM 1035 O O . LYS A 1 127 ? -14.470 36.248 0.409 1.00 50.31 127 LYS A O 1
ATOM 1040 N N . LYS A 1 128 ? -14.771 38.493 0.558 1.00 52.38 128 LYS A N 1
ATOM 1041 C CA . LYS A 1 128 ? -13.829 38.985 -0.453 1.00 52.38 128 LYS A CA 1
ATOM 1042 C C . LYS A 1 128 ? -12.437 38.427 -0.153 1.00 52.38 128 LYS A C 1
ATOM 1044 O O . LYS A 1 128 ? -11.910 38.676 0.928 1.00 52.38 128 LYS A O 1
ATOM 1049 N N . HIS A 1 129 ? -11.836 37.754 -1.125 1.00 48.75 129 HIS A N 1
ATOM 1050 C CA . HIS A 1 129 ? -10.391 37.582 -1.173 1.00 48.75 129 HIS A CA 1
ATOM 1051 C C . HIS A 1 129 ? -9.843 38.401 -2.340 1.00 48.75 129 HIS A C 1
ATOM 1053 O O . HIS A 1 129 ? -10.174 38.166 -3.501 1.00 48.75 129 HIS A O 1
ATOM 1059 N N . GLU A 1 130 ? -9.052 39.409 -1.979 1.00 49.34 130 GLU A N 1
ATOM 1060 C CA . GLU A 1 130 ? -8.152 40.149 -2.857 1.00 49.34 130 GLU A CA 1
ATOM 1061 C C . GLU A 1 130 ? -7.083 39.222 -3.462 1.00 49.34 130 GLU A C 1
ATOM 1063 O O . GLU A 1 130 ? -6.642 38.275 -2.803 1.00 49.34 130 GLU A O 1
ATOM 1068 N N . PRO A 1 131 ? -6.606 39.507 -4.686 1.00 54.59 131 PRO A N 1
ATOM 1069 C CA . PRO A 1 131 ? -5.457 38.828 -5.260 1.00 54.59 131 PRO A CA 1
ATOM 1070 C C . PRO A 1 131 ? -4.157 39.435 -4.713 1.00 54.59 131 PRO A C 1
ATOM 1072 O O . PRO A 1 131 ? -3.720 40.508 -5.132 1.00 54.59 131 PRO A O 1
ATOM 1075 N N . LEU A 1 132 ? -3.505 38.723 -3.795 1.00 50.59 132 LEU A N 1
ATOM 1076 C CA . LEU A 1 132 ? -2.120 38.995 -3.422 1.00 50.59 132 LEU A CA 1
ATOM 1077 C C . LEU A 1 132 ? -1.190 38.560 -4.563 1.00 50.59 132 LEU A C 1
ATOM 1079 O O . LEU A 1 132 ? -0.960 37.376 -4.805 1.00 50.59 132 LEU A O 1
ATOM 1083 N N . LYS A 1 133 ? -0.647 39.568 -5.252 1.00 50.06 133 LYS A N 1
ATOM 1084 C CA . LYS A 1 133 ? 0.652 39.520 -5.930 1.00 50.06 133 LYS A CA 1
ATOM 1085 C C . LYS A 1 133 ? 1.686 38.925 -4.972 1.00 50.06 133 LYS A C 1
ATOM 1087 O O . LYS A 1 133 ? 1.949 39.523 -3.934 1.00 50.06 133 LYS A O 1
ATOM 1092 N N . SER A 1 134 ? 2.330 37.832 -5.369 1.00 47.12 134 SER A N 1
ATOM 1093 C CA . SER A 1 134 ? 3.640 37.469 -4.831 1.00 47.12 134 SER A CA 1
ATOM 1094 C C . SER A 1 134 ? 4.595 37.221 -5.987 1.00 47.12 134 SER A C 1
ATOM 1096 O O . SER A 1 134 ? 4.562 36.197 -6.665 1.00 47.12 134 SER A O 1
ATOM 1098 N N . THR A 1 135 ? 5.402 38.246 -6.224 1.00 50.62 135 THR A N 1
ATOM 1099 C CA . THR A 1 135 ? 6.669 38.197 -6.935 1.00 50.62 135 THR A CA 1
ATOM 1100 C C . THR A 1 135 ? 7.673 37.531 -6.005 1.00 50.62 135 THR A C 1
ATOM 1102 O O . THR A 1 135 ? 7.988 38.118 -4.981 1.00 50.62 135 THR A O 1
ATOM 1105 N N . GLU A 1 136 ? 8.202 36.360 -6.351 1.00 43.41 136 GLU A N 1
ATOM 1106 C CA . GLU A 1 136 ? 9.530 35.959 -5.875 1.00 43.41 136 GLU A CA 1
ATOM 1107 C C . GLU A 1 136 ? 10.123 34.877 -6.781 1.00 43.41 136 GLU A C 1
ATOM 1109 O O . GLU A 1 136 ? 9.718 33.716 -6.784 1.00 43.41 136 GLU A O 1
ATOM 1114 N N . GLN A 1 137 ? 11.088 35.303 -7.595 1.00 53.12 137 GLN A N 1
ATOM 1115 C CA . GLN A 1 137 ? 12.112 34.432 -8.157 1.00 53.12 137 GLN A CA 1
ATOM 1116 C C . GLN A 1 137 ? 13.020 33.943 -7.026 1.00 53.12 137 GLN A C 1
ATOM 1118 O O . GLN A 1 137 ? 13.467 34.759 -6.217 1.00 53.12 137 GLN A O 1
ATOM 1123 N N . PRO A 1 138 ? 13.466 32.682 -7.092 1.00 55.91 138 PRO A N 1
ATOM 1124 C CA . PRO A 1 138 ? 14.841 32.404 -6.715 1.00 55.91 138 PRO A CA 1
ATOM 1125 C C . PRO A 1 138 ? 15.598 31.661 -7.820 1.00 55.91 138 PRO A C 1
ATOM 1127 O O . PRO A 1 138 ? 15.242 30.567 -8.243 1.00 55.91 138 PRO A O 1
ATOM 1130 N N . LYS A 1 139 ? 16.673 32.332 -8.245 1.00 46.28 139 LYS A N 1
ATOM 1131 C CA . LYS A 1 139 ? 18.046 31.832 -8.417 1.00 46.28 139 LYS A CA 1
ATOM 1132 C C . LYS A 1 139 ? 18.259 30.462 -9.078 1.00 46.28 139 LYS A C 1
ATOM 1134 O O . LYS A 1 139 ? 18.030 29.406 -8.499 1.00 46.28 139 LYS A O 1
ATOM 1139 N N . GLN A 1 140 ? 18.885 30.552 -10.252 1.00 52.81 140 GLN A N 1
ATOM 1140 C CA . GLN A 1 140 ? 19.788 29.560 -10.839 1.00 52.81 140 GLN A CA 1
ATOM 1141 C C . GLN A 1 140 ? 20.683 28.868 -9.795 1.00 52.81 140 GLN A C 1
ATOM 1143 O O . GLN A 1 140 ? 21.337 29.563 -9.013 1.00 52.81 140 GLN A O 1
ATOM 1148 N N . PRO A 1 141 ? 20.820 27.535 -9.853 1.00 56.53 141 PRO A N 1
ATOM 1149 C CA . PRO A 1 141 ? 21.988 26.849 -9.329 1.00 56.53 141 PRO A CA 1
ATOM 1150 C C . PRO A 1 141 ? 23.129 26.822 -10.362 1.00 56.53 141 PRO A C 1
ATOM 1152 O O . PRO A 1 141 ? 22.933 26.538 -11.545 1.00 56.53 141 PRO A O 1
ATOM 1155 N N . GLU A 1 142 ? 24.322 27.142 -9.867 1.00 61.62 142 GLU A N 1
ATOM 1156 C CA . GLU A 1 142 ? 25.621 27.100 -10.540 1.00 61.62 142 GLU A CA 1
ATOM 1157 C C . GLU A 1 142 ? 26.035 25.669 -10.955 1.00 61.62 142 GLU A C 1
ATOM 1159 O O . GLU A 1 142 ? 25.606 24.689 -10.337 1.00 61.62 142 GLU A O 1
ATOM 1164 N N . PRO A 1 143 ? 26.910 25.517 -11.968 1.00 61.28 143 PRO A N 1
ATOM 1165 C CA . PRO A 1 143 ? 27.444 24.221 -12.377 1.00 61.28 143 PRO A CA 1
ATOM 1166 C C . PRO A 1 143 ? 28.458 23.677 -11.356 1.00 61.28 143 PRO A C 1
ATOM 1168 O O . PRO A 1 143 ? 29.531 24.245 -11.142 1.00 61.28 143 PRO A O 1
ATOM 1171 N N . ILE A 1 144 ? 28.129 22.533 -10.750 1.00 52.12 144 ILE A N 1
ATOM 1172 C CA . ILE A 1 144 ? 29.024 21.792 -9.854 1.00 52.12 144 ILE A CA 1
ATOM 1173 C C . ILE A 1 144 ? 30.150 21.150 -10.673 1.00 52.12 144 ILE A C 1
ATOM 1175 O O . ILE A 1 144 ? 29.927 20.424 -11.642 1.00 52.12 144 ILE A O 1
ATOM 1179 N N . LYS A 1 145 ? 31.375 21.456 -10.243 1.00 48.50 145 LYS A N 1
ATOM 1180 C CA . LYS A 1 145 ? 32.654 20.983 -10.769 1.00 48.50 145 LYS A CA 1
ATOM 1181 C C . LYS A 1 145 ? 32.767 19.457 -10.718 1.00 48.50 145 LYS A C 1
ATOM 1183 O O . LYS A 1 145 ? 32.420 18.821 -9.727 1.00 48.50 145 LYS A O 1
ATOM 1188 N N . GLN A 1 146 ? 33.329 18.909 -11.790 1.00 51.62 146 GLN A N 1
ATOM 1189 C CA . GLN A 1 146 ? 33.782 17.529 -11.916 1.00 51.62 146 GLN A CA 1
ATOM 1190 C C . GLN A 1 146 ? 34.847 17.217 -10.855 1.00 51.62 146 GLN A C 1
ATOM 1192 O O . GLN A 1 146 ? 35.941 17.780 -10.883 1.00 51.62 146 GLN A O 1
ATOM 1197 N N . THR A 1 147 ? 34.537 16.293 -9.949 1.00 48.19 147 THR A N 1
ATOM 1198 C CA . THR A 1 147 ? 35.532 15.658 -9.081 1.00 48.19 147 THR A CA 1
ATOM 1199 C C . THR A 1 147 ? 35.992 14.364 -9.739 1.00 48.19 147 THR A C 1
ATOM 1201 O O . THR A 1 147 ? 35.214 13.435 -9.945 1.00 48.19 147 THR A O 1
ATOM 1204 N N . LEU A 1 148 ? 37.280 14.351 -10.074 1.00 56.41 148 LEU A N 1
ATOM 1205 C CA . LEU A 1 148 ? 38.076 13.210 -10.506 1.00 56.41 148 LEU A CA 1
ATOM 1206 C C . LEU A 1 148 ? 37.953 12.070 -9.476 1.00 56.41 148 LEU A C 1
ATOM 1208 O O . LEU A 1 148 ? 38.332 12.250 -8.318 1.00 56.41 148 LEU A O 1
ATOM 1212 N N . VAL A 1 149 ? 37.457 10.899 -9.884 1.00 49.25 149 VAL A N 1
ATOM 1213 C CA . VAL A 1 149 ? 37.521 9.677 -9.067 1.00 49.25 149 VAL A CA 1
ATOM 1214 C C . VAL A 1 149 ? 38.598 8.765 -9.641 1.00 49.25 149 VAL A C 1
ATOM 1216 O O . VAL A 1 149 ? 38.603 8.441 -10.826 1.00 49.25 149 VAL A O 1
ATOM 1219 N N . GLN A 1 150 ? 39.534 8.417 -8.763 1.00 60.00 150 GLN A N 1
ATOM 1220 C CA . GLN A 1 150 ? 40.683 7.544 -8.981 1.00 60.00 150 GLN A CA 1
ATOM 1221 C C . GLN A 1 150 ? 40.253 6.090 -9.271 1.00 60.00 150 GLN A C 1
ATOM 1223 O O . GLN A 1 150 ? 39.192 5.664 -8.809 1.00 60.00 150 GLN A O 1
ATOM 1228 N N . PRO A 1 151 ? 41.077 5.302 -9.983 1.00 60.88 151 PRO A N 1
ATOM 1229 C CA . PRO A 1 151 ? 40.810 3.890 -10.227 1.00 60.88 151 PRO A CA 1
ATOM 1230 C C . PRO A 1 151 ? 41.040 3.066 -8.951 1.00 60.88 151 PRO A C 1
ATOM 1232 O O . PRO A 1 151 ? 42.149 2.997 -8.423 1.00 60.88 151 PRO A O 1
ATOM 1235 N N . ILE A 1 152 ? 39.973 2.437 -8.457 1.00 49.91 152 ILE A N 1
ATOM 1236 C CA . ILE A 1 152 ? 40.019 1.463 -7.363 1.00 49.91 152 ILE A CA 1
ATOM 1237 C C . ILE A 1 152 ? 40.514 0.126 -7.925 1.00 49.91 152 ILE A C 1
ATOM 1239 O O . ILE A 1 152 ? 40.017 -0.364 -8.939 1.00 49.91 152 ILE A O 1
ATOM 1243 N N . ALA A 1 153 ? 41.521 -0.430 -7.255 1.00 63.00 153 ALA A N 1
ATOM 1244 C CA . ALA A 1 153 ? 42.149 -1.708 -7.555 1.00 63.00 153 ALA A CA 1
ATOM 1245 C C . ALA A 1 153 ? 41.149 -2.889 -7.536 1.00 63.00 153 ALA A C 1
ATOM 1247 O O . ALA A 1 153 ? 40.186 -2.866 -6.766 1.00 63.00 153 ALA A O 1
ATOM 1248 N N . PRO A 1 154 ? 41.386 -3.948 -8.332 1.00 55.78 154 PRO A N 1
ATOM 1249 C CA . PRO A 1 154 ? 40.520 -5.121 -8.371 1.00 55.78 154 PRO A CA 1
ATOM 1250 C C . PRO A 1 154 ? 40.623 -5.917 -7.063 1.00 55.78 154 PRO A C 1
ATOM 1252 O O . PRO A 1 154 ? 41.651 -6.526 -6.762 1.00 55.78 154 PRO A O 1
ATOM 1255 N N . GLN A 1 155 ? 39.540 -5.914 -6.283 1.00 49.00 155 GLN A N 1
ATOM 1256 C CA . GLN A 1 155 ? 39.365 -6.842 -5.172 1.00 49.00 155 GLN A CA 1
ATOM 1257 C C . GLN A 1 155 ? 38.976 -8.226 -5.695 1.00 49.00 155 GLN A C 1
ATOM 1259 O O . GLN A 1 155 ? 38.101 -8.396 -6.541 1.00 49.00 155 GLN A O 1
ATOM 1264 N N . LYS A 1 156 ? 39.710 -9.194 -5.157 1.00 57.28 156 LYS A N 1
ATOM 1265 C CA . LYS A 1 156 ? 39.665 -10.634 -5.370 1.00 57.28 156 LYS A CA 1
ATOM 1266 C C . LYS A 1 156 ? 38.247 -11.170 -5.143 1.00 57.28 156 LYS A C 1
ATOM 1268 O O . LYS A 1 156 ? 37.669 -10.945 -4.083 1.00 57.28 156 LYS A O 1
ATOM 1273 N N . GLN A 1 157 ? 37.725 -11.872 -6.144 1.00 45.53 157 GLN A N 1
ATOM 1274 C CA . GLN A 1 157 ? 36.467 -12.608 -6.081 1.00 45.53 157 GLN A CA 1
ATOM 1275 C C . GLN A 1 157 ? 36.553 -13.661 -4.970 1.00 45.53 157 GLN A C 1
ATOM 1277 O O . GLN A 1 157 ? 37.442 -14.513 -4.985 1.00 45.53 157 GLN A O 1
ATOM 1282 N N . ILE A 1 158 ? 35.652 -13.559 -3.995 1.00 51.16 158 ILE A N 1
ATOM 1283 C CA . ILE A 1 158 ? 35.275 -14.675 -3.134 1.00 51.16 158 ILE A CA 1
ATOM 1284 C C . ILE A 1 158 ? 34.083 -15.316 -3.836 1.00 51.16 158 ILE A C 1
ATOM 1286 O O . ILE A 1 158 ? 33.063 -14.676 -4.087 1.00 51.16 158 ILE A O 1
ATOM 1290 N N . GLU A 1 159 ? 34.316 -16.546 -4.257 1.00 49.62 159 GLU A N 1
ATOM 1291 C CA . GLU A 1 159 ? 33.392 -17.467 -4.895 1.00 49.62 159 GLU A CA 1
ATOM 1292 C C . GLU A 1 159 ? 32.419 -17.966 -3.821 1.00 49.62 159 GLU A C 1
ATOM 1294 O O . GLU A 1 159 ? 32.668 -18.964 -3.155 1.00 49.62 159 GLU A O 1
ATOM 1299 N N . ASP A 1 160 ? 31.353 -17.200 -3.581 1.00 46.59 160 ASP A N 1
ATOM 1300 C CA . ASP A 1 160 ? 30.233 -17.651 -2.759 1.00 46.59 160 ASP A CA 1
ATOM 1301 C C . ASP A 1 160 ? 29.250 -18.423 -3.648 1.00 46.59 160 ASP A C 1
ATOM 1303 O O . ASP A 1 160 ? 28.623 -17.863 -4.553 1.00 46.59 160 ASP A O 1
ATOM 1307 N N . GLU A 1 161 ? 29.125 -19.723 -3.372 1.00 47.78 161 GLU A N 1
ATOM 1308 C CA . GLU A 1 161 ? 28.064 -20.608 -3.852 1.00 47.78 161 GLU A CA 1
ATOM 1309 C C . GLU A 1 161 ? 26.688 -19.973 -3.593 1.00 47.78 161 GLU A C 1
ATOM 1311 O O . GLU A 1 161 ? 26.133 -20.052 -2.494 1.00 47.78 161 GLU A O 1
ATOM 1316 N N . GLN A 1 162 ? 26.102 -19.344 -4.614 1.00 46.00 162 GLN A N 1
ATOM 1317 C CA . GLN A 1 162 ? 24.689 -18.990 -4.578 1.00 46.00 162 GLN A CA 1
ATOM 1318 C C . GLN A 1 162 ? 23.838 -20.207 -4.969 1.00 46.00 162 GLN A C 1
ATOM 1320 O O . GLN A 1 162 ? 24.044 -20.786 -6.039 1.00 46.00 162 GLN A O 1
ATOM 1325 N N . PRO A 1 163 ? 22.847 -20.591 -4.144 1.00 54.94 163 PRO A N 1
ATOM 1326 C CA . PRO A 1 163 ? 21.919 -21.652 -4.490 1.00 54.94 163 PRO A CA 1
ATOM 1327 C C . PRO A 1 163 ? 21.080 -21.222 -5.695 1.00 54.94 1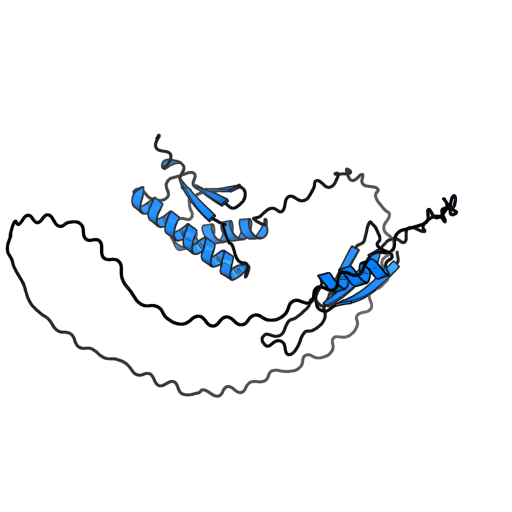63 PRO A C 1
ATOM 1329 O O . PRO A 1 163 ? 20.394 -20.201 -5.661 1.00 54.94 163 PRO A O 1
ATOM 1332 N N . GLN A 1 164 ? 21.132 -22.033 -6.751 1.00 43.53 164 GLN A N 1
ATOM 1333 C CA . GLN A 1 164 ? 20.291 -21.937 -7.940 1.00 43.53 164 GLN A CA 1
ATOM 1334 C C . GLN A 1 164 ? 18.817 -22.138 -7.555 1.00 43.53 164 GLN A C 1
ATOM 1336 O O . GLN A 1 164 ? 18.274 -23.240 -7.618 1.00 43.53 164 GLN A O 1
ATOM 1341 N N . THR A 1 165 ? 18.143 -21.074 -7.124 1.00 44.44 165 THR A N 1
ATOM 1342 C CA . THR A 1 165 ? 16.687 -21.052 -7.015 1.00 44.44 165 THR A CA 1
ATOM 1343 C C . THR A 1 165 ? 16.107 -20.860 -8.407 1.00 44.44 165 THR A C 1
ATOM 1345 O O . THR A 1 165 ? 16.098 -19.766 -8.966 1.00 44.44 165 THR A O 1
ATOM 1348 N N . THR A 1 166 ? 15.622 -21.961 -8.979 1.00 55.25 166 THR A N 1
ATOM 1349 C CA . THR A 1 166 ? 14.792 -21.968 -10.184 1.00 55.25 166 THR A CA 1
ATOM 1350 C C . THR A 1 166 ? 13.708 -20.886 -10.063 1.00 55.25 166 THR A C 1
ATOM 1352 O O . THR A 1 166 ? 12.981 -20.885 -9.064 1.00 55.25 166 THR A O 1
ATOM 1355 N N . PRO A 1 167 ? 13.580 -19.956 -11.028 1.00 54.47 167 PRO A N 1
ATOM 1356 C CA . PRO A 1 167 ? 12.589 -18.893 -10.960 1.00 54.47 167 PRO A CA 1
ATOM 1357 C C . PRO A 1 167 ? 11.192 -19.503 -11.095 1.00 54.47 167 PRO A C 1
ATOM 1359 O O . PRO A 1 167 ? 10.720 -19.800 -12.194 1.00 54.47 167 PRO A O 1
ATOM 1362 N N . GLU A 1 168 ? 10.522 -19.717 -9.960 1.00 58.16 168 GLU A N 1
ATOM 1363 C CA . GLU A 1 168 ? 9.101 -20.041 -9.958 1.00 58.16 168 GLU A CA 1
ATOM 1364 C C . GLU A 1 168 ? 8.335 -18.939 -10.711 1.00 58.16 168 GLU A C 1
ATOM 1366 O O . GLU A 1 168 ? 8.645 -17.749 -10.571 1.00 58.16 168 GLU A O 1
ATOM 1371 N N . PRO A 1 169 ? 7.314 -19.306 -11.506 1.00 58.56 169 PRO A N 1
ATOM 1372 C CA . PRO A 1 169 ? 6.513 -18.342 -12.239 1.00 58.56 169 PRO A CA 1
ATOM 1373 C C . PRO A 1 169 ? 5.942 -17.327 -11.253 1.00 58.56 169 PRO A C 1
ATOM 1375 O O . PRO A 1 169 ? 5.174 -17.692 -10.360 1.00 58.56 169 PRO A O 1
ATOM 1378 N N . ILE A 1 170 ? 6.324 -16.058 -11.428 1.00 51.00 170 ILE A N 1
ATOM 1379 C CA . ILE A 1 170 ? 5.910 -14.927 -10.596 1.00 51.00 170 ILE A CA 1
ATOM 1380 C C . ILE A 1 170 ? 4.382 -14.854 -10.639 1.00 51.00 170 ILE A C 1
ATOM 1382 O O . ILE A 1 170 ? 3.775 -14.229 -11.517 1.00 51.00 170 ILE A O 1
ATOM 1386 N N . LYS A 1 171 ? 3.729 -15.529 -9.688 1.00 62.84 171 LYS A N 1
ATOM 1387 C CA . LYS A 1 171 ? 2.307 -15.363 -9.419 1.00 62.84 171 LYS A CA 1
ATOM 1388 C C . LYS A 1 171 ? 2.161 -13.892 -9.092 1.00 62.84 171 LYS A C 1
ATOM 1390 O O . LYS A 1 171 ? 2.704 -13.438 -8.092 1.00 62.84 171 LYS A O 1
ATOM 1395 N N . LYS A 1 172 ? 1.497 -13.138 -9.972 1.00 62.56 172 LYS A N 1
ATOM 1396 C CA . LYS A 1 172 ? 1.272 -11.698 -9.814 1.00 62.56 172 LYS A CA 1
ATOM 1397 C C . LYS A 1 172 ? 0.577 -11.468 -8.474 1.00 62.56 172 LYS A C 1
ATOM 1399 O O . LYS A 1 172 ? -0.644 -11.583 -8.379 1.00 62.56 172 LYS A O 1
ATOM 1404 N N . GLN A 1 173 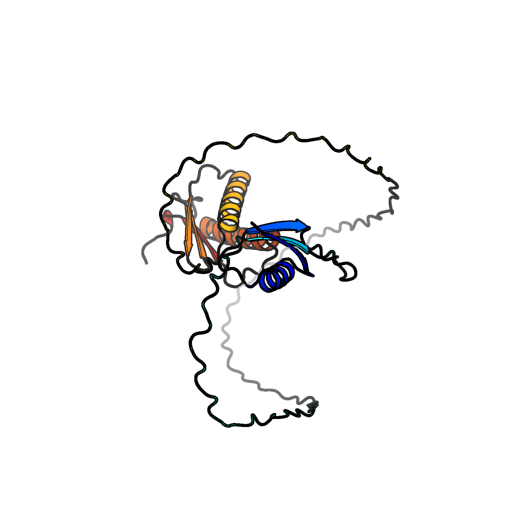? 1.363 -11.211 -7.434 1.00 72.69 173 GLN A N 1
ATOM 1405 C CA . GLN A 1 173 ? 0.853 -10.973 -6.102 1.00 72.69 173 GLN A CA 1
ATOM 1406 C C . GLN A 1 173 ? 0.131 -9.633 -6.157 1.00 72.69 173 GLN A C 1
ATOM 1408 O O . GLN A 1 173 ? 0.698 -8.589 -6.471 1.00 72.69 173 GLN A O 1
ATOM 1413 N N . VAL A 1 174 ? -1.180 -9.708 -5.970 1.00 90.06 174 VAL A N 1
ATOM 1414 C CA . VAL A 1 174 ? -2.118 -8.601 -6.166 1.00 90.06 174 VAL A CA 1
ATOM 1415 C C . VAL A 1 174 ? -1.824 -7.455 -5.189 1.00 90.06 174 VAL A C 1
ATOM 1417 O O . VAL A 1 174 ? -1.959 -6.285 -5.550 1.00 90.06 174 VAL A O 1
ATOM 1420 N N . TRP A 1 175 ? -1.371 -7.787 -3.981 1.00 94.81 175 TRP A N 1
ATOM 1421 C CA . TRP A 1 175 ? -0.841 -6.851 -2.994 1.00 94.81 175 TRP A CA 1
ATOM 1422 C C . TRP A 1 175 ? 0.684 -6.858 -3.047 1.00 94.81 175 TRP A C 1
ATOM 1424 O O . TRP A 1 175 ? 1.292 -7.887 -2.760 1.00 94.81 175 TRP A O 1
ATOM 1434 N N . SER A 1 176 ? 1.295 -5.722 -3.387 1.00 94.62 176 SER A N 1
ATOM 1435 C CA . SER A 1 176 ? 2.742 -5.563 -3.237 1.00 94.62 176 SER A CA 1
ATOM 1436 C C . SER A 1 176 ? 3.113 -5.407 -1.764 1.00 94.62 176 SER A C 1
ATOM 1438 O O . SER A 1 176 ? 2.329 -4.867 -0.978 1.00 94.62 176 SER A O 1
ATOM 1440 N N . ASP A 1 177 ? 4.327 -5.808 -1.399 1.00 95.50 177 ASP A N 1
ATOM 1441 C CA . ASP A 1 177 ? 4.826 -5.667 -0.026 1.00 95.50 177 ASP A CA 1
ATOM 1442 C C . ASP A 1 177 ? 4.792 -4.204 0.439 1.00 95.50 177 ASP A C 1
ATOM 1444 O O . ASP A 1 177 ? 4.396 -3.908 1.562 1.00 95.50 177 ASP A O 1
ATOM 1448 N N . GLU A 1 178 ? 5.066 -3.258 -0.465 1.00 96.38 178 GLU A N 1
ATOM 1449 C CA . GLU A 1 178 ? 4.952 -1.822 -0.191 1.00 96.38 178 GLU A CA 1
ATOM 1450 C C . GLU A 1 178 ? 3.522 -1.396 0.200 1.00 96.38 178 GLU A C 1
ATOM 1452 O O . GLU A 1 178 ? 3.337 -0.564 1.097 1.00 96.38 178 GLU A O 1
ATOM 1457 N N . MET A 1 179 ? 2.493 -1.964 -0.444 1.00 96.50 179 MET A N 1
ATOM 1458 C CA . MET A 1 179 ? 1.094 -1.693 -0.096 1.00 96.50 179 MET A CA 1
ATOM 1459 C C . MET A 1 179 ? 0.745 -2.268 1.273 1.00 96.50 179 MET A C 1
ATOM 1461 O O . MET A 1 179 ? 0.045 -1.610 2.042 1.00 96.50 179 MET A O 1
ATOM 1465 N N . VAL A 1 180 ? 1.235 -3.471 1.580 1.00 97.75 180 VAL A N 1
ATOM 1466 C CA . VAL A 1 180 ? 1.007 -4.131 2.871 1.00 97.75 180 VAL A CA 1
ATOM 1467 C C . VAL A 1 180 ? 1.650 -3.321 3.994 1.00 97.75 180 VAL A C 1
ATOM 1469 O O . VAL A 1 180 ? 0.956 -2.965 4.946 1.00 97.75 180 VAL A O 1
ATOM 1472 N N . THR A 1 181 ? 2.921 -2.943 3.848 1.00 97.75 181 THR A N 1
ATOM 1473 C CA . THR A 1 181 ? 3.642 -2.104 4.817 1.00 97.75 181 THR A CA 1
ATOM 1474 C C . THR A 1 181 ? 2.961 -0.752 4.989 1.00 97.75 181 THR A C 1
ATOM 1476 O O . THR A 1 181 ? 2.697 -0.327 6.109 1.00 97.75 181 THR A O 1
ATOM 1479 N N . THR A 1 182 ? 2.572 -0.098 3.888 1.00 97.94 182 THR A N 1
ATOM 1480 C CA . THR A 1 182 ? 1.827 1.168 3.957 1.00 97.94 182 THR A CA 1
ATOM 1481 C C . THR A 1 182 ? 0.519 1.010 4.730 1.00 97.94 182 THR A C 1
ATOM 1483 O O . THR A 1 182 ? 0.169 1.884 5.521 1.00 97.94 182 THR A O 1
ATOM 1486 N N . ALA A 1 183 ? -0.216 -0.080 4.502 1.00 98.12 183 ALA A N 1
ATOM 1487 C CA . ALA A 1 183 ? -1.483 -0.325 5.172 1.00 98.12 183 ALA A CA 1
ATOM 1488 C C . ALA A 1 183 ? -1.302 -0.581 6.676 1.00 98.12 183 ALA A C 1
ATOM 1490 O O . ALA A 1 183 ? -2.090 -0.076 7.475 1.00 98.12 183 ALA A O 1
ATOM 1491 N N . GLN A 1 184 ? -0.248 -1.308 7.059 1.00 98.25 184 GLN A N 1
ATOM 1492 C CA . GLN A 1 184 ? 0.133 -1.517 8.457 1.00 98.25 184 GLN A CA 1
ATOM 1493 C C . GLN A 1 184 ? 0.483 -0.199 9.147 1.00 98.25 184 GLN A C 1
ATOM 1495 O O . GLN A 1 184 ? -0.090 0.100 10.192 1.00 98.25 184 GLN A O 1
ATOM 1500 N N . THR A 1 185 ? 1.356 0.614 8.541 1.00 97.94 185 THR A N 1
ATOM 1501 C CA . THR A 1 185 ? 1.738 1.924 9.087 1.00 97.94 185 THR A CA 1
ATOM 1502 C C . THR A 1 185 ? 0.530 2.842 9.217 1.00 97.94 185 THR A C 1
ATOM 1504 O O . THR A 1 185 ? 0.326 3.433 10.269 1.00 97.94 185 THR A O 1
ATOM 1507 N N . TRP A 1 186 ? -0.318 2.925 8.185 1.00 98.12 186 TRP A N 1
ATOM 1508 C CA . TRP A 1 186 ? -1.526 3.750 8.229 1.00 98.12 186 TRP A CA 1
ATOM 1509 C C . TRP A 1 186 ? -2.455 3.339 9.375 1.00 98.12 186 TRP A C 1
ATOM 1511 O O . TRP A 1 186 ? -2.971 4.201 10.088 1.00 98.12 186 TRP A O 1
ATOM 1521 N N . LEU A 1 187 ? -2.658 2.031 9.567 1.00 98.19 187 LEU A N 1
ATOM 1522 C CA . LEU A 1 187 ? -3.508 1.519 10.638 1.00 98.19 187 LEU A CA 1
ATOM 1523 C C . LEU A 1 187 ? -2.906 1.829 12.013 1.00 98.19 187 LEU A C 1
ATOM 1525 O O . LEU A 1 187 ? -3.630 2.288 12.888 1.00 98.19 187 LEU A O 1
ATOM 1529 N N . GLN A 1 188 ? -1.595 1.643 12.182 1.00 97.69 188 GLN A N 1
ATOM 1530 C CA . GLN A 1 188 ? -0.891 1.946 13.427 1.00 97.69 188 GLN A CA 1
ATOM 1531 C C . GLN A 1 188 ? -0.978 3.436 13.786 1.00 97.69 188 GLN A C 1
ATOM 1533 O O . GLN A 1 188 ? -1.411 3.760 14.886 1.00 97.69 188 GLN A O 1
ATOM 1538 N N . THR A 1 189 ? -0.691 4.338 12.843 1.00 97.31 189 THR A N 1
ATOM 1539 C CA . THR A 1 189 ? -0.819 5.791 13.056 1.00 97.31 189 THR A CA 1
ATOM 1540 C C . THR A 1 189 ? -2.265 6.212 13.339 1.00 97.31 189 THR A C 1
ATOM 1542 O O . THR A 1 189 ? -2.508 7.120 14.128 1.00 97.31 189 THR A O 1
ATOM 1545 N N . SER A 1 190 ? -3.252 5.557 12.719 1.00 97.25 190 SER A N 1
ATOM 1546 C CA . SER A 1 190 ? -4.668 5.866 12.967 1.00 97.25 190 SER A CA 1
ATOM 1547 C C . SER A 1 190 ? -5.125 5.423 14.359 1.00 97.25 190 SER A C 1
ATOM 1549 O O . SER A 1 190 ? -5.947 6.097 14.975 1.00 97.25 190 SER A O 1
ATOM 1551 N N . LEU A 1 191 ? -4.601 4.299 14.860 1.00 96.19 191 LEU A N 1
ATOM 1552 C CA . LEU A 1 191 ? -4.835 3.850 16.234 1.00 96.19 191 LEU A CA 1
ATOM 1553 C C . LEU A 1 191 ? -4.157 4.780 17.240 1.00 96.19 191 LEU A C 1
ATOM 1555 O O . LEU A 1 191 ? -4.779 5.144 18.232 1.00 96.19 191 LEU A O 1
ATOM 1559 N N . GLU A 1 192 ? -2.928 5.208 16.953 1.00 96.38 192 GLU A N 1
ATOM 1560 C CA . GLU A 1 192 ? -2.181 6.183 17.754 1.00 96.38 192 GLU A CA 1
ATOM 1561 C C . GLU A 1 192 ? -2.945 7.502 17.889 1.00 96.38 192 GLU A C 1
ATOM 1563 O O . GLU A 1 192 ? -3.257 7.939 18.992 1.00 96.38 192 GLU A O 1
ATOM 1568 N N . ALA A 1 193 ? -3.414 8.061 16.770 1.00 96.25 193 ALA A N 1
ATOM 1569 C CA . ALA A 1 193 ? -4.236 9.270 16.771 1.00 96.25 193 ALA A CA 1
ATOM 1570 C C . ALA A 1 193 ? -5.565 9.123 17.544 1.00 96.25 193 ALA A C 1
ATOM 1572 O O . ALA A 1 193 ? -6.156 10.120 17.957 1.00 96.25 193 ALA A O 1
ATOM 1573 N N . ALA A 1 194 ? -6.049 7.892 17.733 1.00 95.81 194 ALA A N 1
ATOM 1574 C CA . ALA A 1 194 ? -7.249 7.582 18.503 1.00 95.81 194 ALA A CA 1
ATOM 1575 C C . ALA A 1 194 ? -6.962 7.233 19.979 1.00 95.81 194 ALA A C 1
ATOM 1577 O O . ALA A 1 194 ? -7.903 6.908 20.703 1.00 95.81 194 ALA A O 1
ATOM 1578 N N . ASN A 1 195 ? -5.704 7.306 20.433 1.00 96.56 195 ASN A N 1
ATOM 1579 C CA . ASN A 1 195 ? -5.235 6.840 21.745 1.00 96.56 195 ASN A CA 1
ATOM 1580 C C . ASN A 1 195 ? -5.474 5.332 21.984 1.00 96.56 195 ASN A C 1
ATOM 1582 O O . ASN A 1 195 ? -5.792 4.900 23.091 1.00 96.56 195 ASN A O 1
ATOM 1586 N N . LEU A 1 196 ? -5.336 4.519 20.933 1.00 94.94 196 LEU A N 1
ATOM 1587 C CA . LEU A 1 196 ? -5.512 3.059 20.931 1.00 94.94 196 LEU A CA 1
ATOM 1588 C C . LEU A 1 196 ? -4.180 2.335 20.634 1.00 94.94 196 LEU A C 1
ATOM 1590 O O . LEU A 1 196 ? -4.136 1.350 19.900 1.00 94.94 196 LEU A O 1
ATOM 1594 N N . GLU A 1 197 ? -3.067 2.826 21.174 1.00 90.19 197 GLU A N 1
ATOM 1595 C CA . GLU A 1 197 ? -1.708 2.360 20.836 1.00 90.19 197 GLU A CA 1
ATOM 1596 C C . GLU A 1 197 ? -1.364 0.965 21.376 1.00 90.19 197 GLU A C 1
ATOM 1598 O O . GLU A 1 197 ? -0.481 0.284 20.856 1.00 90.19 197 GLU A O 1
ATOM 1603 N N . ALA A 1 198 ? -2.069 0.510 22.414 1.00 91.19 198 ALA A N 1
ATOM 1604 C CA . ALA A 1 198 ? -1.741 -0.730 23.116 1.00 91.19 198 ALA A CA 1
ATOM 1605 C C . ALA A 1 198 ? -2.077 -2.009 22.319 1.00 91.19 198 ALA A C 1
ATOM 1607 O O . ALA A 1 198 ? -1.644 -3.105 22.687 1.00 91.19 198 ALA A O 1
ATOM 1608 N N . PHE A 1 199 ? -2.839 -1.903 21.227 1.00 94.62 199 PHE A N 1
ATOM 1609 C CA . PHE A 1 199 ? -3.401 -3.070 20.555 1.00 94.62 199 PHE A CA 1
ATOM 1610 C C . PHE A 1 199 ? -2.474 -3.653 19.486 1.00 94.62 199 PHE A C 1
ATOM 1612 O O . PHE A 1 199 ? -2.177 -3.042 18.459 1.00 94.62 199 PHE A O 1
ATOM 1619 N N . LYS A 1 200 ? -2.085 -4.915 19.682 1.00 96.25 200 LYS A N 1
ATOM 1620 C CA . LYS A 1 200 ? -1.329 -5.698 18.696 1.00 96.25 200 LYS A CA 1
ATOM 1621 C C . LYS A 1 200 ? -2.272 -6.372 17.699 1.00 96.25 200 LYS A C 1
ATOM 1623 O O . LYS A 1 200 ? -3.294 -6.953 18.077 1.00 96.25 200 LYS A O 1
ATOM 1628 N N . PHE A 1 201 ? -1.886 -6.378 16.425 1.00 97.56 201 PHE A N 1
ATOM 1629 C CA . PHE A 1 201 ? -2.631 -7.054 15.364 1.00 97.56 201 PHE A CA 1
ATOM 1630 C C . PHE A 1 201 ? -1.722 -7.877 14.445 1.00 97.56 201 PHE A C 1
ATOM 1632 O O . PHE A 1 201 ? -0.544 -7.583 14.256 1.00 97.56 201 PHE A O 1
ATOM 1639 N N . LYS A 1 202 ? -2.287 -8.933 13.855 1.00 97.75 202 LYS A N 1
ATOM 1640 C CA . LYS A 1 202 ? -1.654 -9.756 12.816 1.00 97.75 202 LYS A CA 1
ATOM 1641 C C . LYS A 1 202 ? -2.195 -9.361 11.448 1.00 97.75 202 LYS A C 1
ATOM 1643 O O . LYS A 1 202 ? -3.396 -9.143 11.303 1.00 97.75 202 LYS A O 1
ATOM 1648 N N . THR A 1 203 ? -1.326 -9.334 10.443 1.00 98.19 203 THR A N 1
ATOM 1649 C CA . THR A 1 203 ? -1.714 -9.074 9.050 1.00 98.19 203 THR A CA 1
ATOM 1650 C C . THR A 1 203 ? -1.633 -10.363 8.245 1.00 98.19 203 THR A C 1
ATOM 1652 O O . THR A 1 203 ? -0.652 -11.096 8.348 1.00 98.19 203 THR A O 1
ATOM 1655 N N . LYS A 1 204 ? -2.660 -10.650 7.448 1.00 97.31 204 LYS A N 1
ATOM 1656 C CA . LYS A 1 204 ? -2.665 -11.737 6.464 1.00 97.31 204 LYS A CA 1
ATOM 1657 C C . LYS A 1 204 ? -3.141 -11.200 5.124 1.00 97.31 204 LYS A C 1
ATOM 1659 O O . LYS A 1 204 ? -4.100 -10.434 5.076 1.00 97.31 204 LYS A O 1
ATOM 1664 N N . VAL A 1 205 ? -2.493 -11.624 4.050 1.00 97.00 205 VAL A N 1
ATOM 1665 C CA . VAL A 1 205 ? -2.865 -11.267 2.679 1.00 97.00 205 VAL A CA 1
ATOM 1666 C C . VAL A 1 205 ? -3.373 -12.525 1.988 1.00 97.00 205 VAL A C 1
ATOM 1668 O O . VAL A 1 205 ? -2.696 -13.548 2.003 1.00 97.00 205 VAL A O 1
ATOM 1671 N N . ASP A 1 206 ? -4.566 -12.455 1.404 1.00 95.19 206 ASP A N 1
ATOM 1672 C CA . ASP A 1 206 ? -5.173 -13.544 0.639 1.00 95.19 206 ASP A CA 1
ATOM 1673 C C . ASP A 1 206 ? -5.796 -13.004 -0.652 1.00 95.19 206 ASP A C 1
ATOM 1675 O O . ASP A 1 206 ? -6.860 -12.376 -0.644 1.00 95.19 206 ASP A O 1
ATOM 1679 N N . LYS A 1 207 ? -5.128 -13.249 -1.784 1.00 93.69 207 LYS A N 1
ATOM 1680 C CA . LYS A 1 207 ? -5.538 -12.788 -3.121 1.00 93.69 207 LYS A CA 1
ATOM 1681 C C . LYS A 1 207 ? -5.816 -11.279 -3.141 1.00 93.69 207 LYS A C 1
ATOM 1683 O O . LYS A 1 207 ? -4.881 -10.492 -3.146 1.00 93.69 207 LYS A O 1
ATOM 1688 N N . PHE A 1 208 ? -7.088 -10.877 -3.152 1.00 96.06 208 PHE A N 1
ATOM 1689 C CA . PHE A 1 208 ? -7.543 -9.482 -3.171 1.00 96.06 208 PHE A CA 1
ATOM 1690 C C . PHE A 1 208 ? -7.873 -8.925 -1.777 1.00 96.06 208 PHE A C 1
ATOM 1692 O O . PHE A 1 208 ? -8.241 -7.759 -1.647 1.00 96.06 208 PHE A O 1
ATOM 1699 N N . HIS A 1 209 ? -7.717 -9.720 -0.724 1.00 97.06 209 HIS A N 1
ATOM 1700 C CA . HIS A 1 209 ? -8.056 -9.346 0.641 1.00 97.06 209 HIS A CA 1
ATOM 1701 C C . HIS A 1 209 ? -6.801 -9.106 1.475 1.00 97.06 209 HIS A C 1
ATOM 1703 O O . HIS A 1 209 ? -5.895 -9.937 1.501 1.00 97.06 209 HIS A O 1
ATOM 1709 N N . ILE A 1 210 ? -6.786 -7.999 2.212 1.00 97.81 210 ILE A N 1
ATOM 1710 C CA . ILE A 1 210 ? -5.877 -7.801 3.339 1.00 97.81 210 ILE A CA 1
ATOM 1711 C C . ILE A 1 210 ? -6.691 -7.885 4.628 1.00 97.81 210 ILE A C 1
ATOM 1713 O O . ILE A 1 210 ? -7.701 -7.196 4.784 1.00 97.81 210 ILE A O 1
ATOM 1717 N N . LYS A 1 211 ? -6.290 -8.775 5.534 1.00 98.00 211 LYS A N 1
ATOM 1718 C CA . LYS A 1 211 ? -6.968 -9.014 6.805 1.00 98.00 211 LYS A CA 1
ATOM 1719 C C . LYS A 1 211 ? -6.081 -8.599 7.970 1.00 98.00 211 LYS A C 1
ATOM 1721 O O . LYS A 1 211 ? -5.001 -9.159 8.156 1.00 98.00 211 LYS A O 1
ATOM 1726 N N . PHE A 1 212 ? -6.591 -7.692 8.793 1.00 98.12 212 PHE A N 1
ATOM 1727 C CA . PHE A 1 212 ? -6.012 -7.305 10.073 1.00 98.12 212 PHE A CA 1
ATOM 1728 C C . PHE A 1 212 ? -6.796 -7.983 11.195 1.00 98.12 212 PHE A C 1
ATOM 1730 O O . PHE A 1 212 ? -8.021 -7.871 11.269 1.00 98.12 212 PHE A O 1
ATOM 1737 N N . THR A 1 213 ? -6.098 -8.746 12.032 1.00 97.69 213 THR A N 1
ATOM 1738 C CA . THR A 1 213 ? -6.696 -9.483 13.151 1.00 97.69 213 THR A CA 1
ATOM 1739 C C . THR A 1 213 ? -6.105 -8.987 14.461 1.00 97.69 213 THR A C 1
ATOM 1741 O O . THR A 1 213 ? -4.949 -9.288 14.760 1.00 97.69 213 THR A O 1
ATOM 1744 N N . PHE A 1 214 ? -6.889 -8.227 15.218 1.00 97.38 214 PHE A N 1
ATOM 1745 C CA . PHE A 1 214 ? -6.540 -7.771 16.558 1.00 97.38 214 PHE A CA 1
ATOM 1746 C C . PHE A 1 214 ? -6.589 -8.936 17.545 1.00 97.38 214 PHE A C 1
ATOM 1748 O O . PHE A 1 214 ? -7.503 -9.766 17.497 1.00 97.38 214 PHE A O 1
ATOM 1755 N N . LEU A 1 215 ? -5.579 -9.014 18.414 1.00 96.19 215 LEU A N 1
ATOM 1756 C CA . LEU A 1 215 ? -5.492 -10.078 19.417 1.00 96.19 215 LEU A CA 1
ATOM 1757 C C . LEU A 1 215 ? -6.547 -9.920 20.516 1.00 96.19 215 LEU A C 1
ATOM 1759 O O . LEU A 1 215 ? -7.051 -10.922 21.014 1.00 96.19 215 LEU A O 1
ATOM 1763 N N . GLU A 1 216 ? -6.909 -8.678 20.824 1.00 95.19 216 GLU A N 1
ATOM 1764 C CA . GLU A 1 216 ? -7.838 -8.282 21.882 1.00 95.19 216 GLU A CA 1
ATOM 1765 C C . GLU A 1 216 ? -8.976 -7.426 21.298 1.00 95.19 216 GLU A C 1
ATOM 1767 O O . GLU A 1 216 ? -8.807 -6.848 20.217 1.00 95.19 216 GLU A O 1
ATOM 1772 N N . PRO A 1 217 ? -10.148 -7.371 21.956 1.00 95.38 217 PRO A N 1
ATOM 1773 C CA . PRO A 1 217 ? -11.210 -6.448 21.572 1.00 95.38 217 PRO A CA 1
ATOM 1774 C C . PRO A 1 217 ? -10.758 -4.999 21.783 1.00 95.38 217 PRO A C 1
ATOM 1776 O O . PRO A 1 217 ? -10.240 -4.652 22.841 1.00 95.38 217 PRO A O 1
ATOM 1779 N N . VAL A 1 218 ? -10.967 -4.154 20.774 1.00 95.81 218 VAL A N 1
ATOM 1780 C CA . VAL A 1 218 ? -10.552 -2.739 20.795 1.00 95.81 218 VAL A CA 1
ATOM 1781 C C . VAL A 1 218 ? -11.553 -1.875 21.567 1.00 95.81 218 VAL A C 1
ATOM 1783 O O . VAL A 1 218 ? -11.180 -0.865 22.156 1.00 95.81 218 VAL A O 1
ATOM 1786 N N . LEU A 1 219 ? -12.829 -2.270 21.576 1.00 95.19 219 LEU A N 1
ATOM 1787 C CA . LEU A 1 219 ? -13.905 -1.610 22.317 1.00 95.19 219 LEU A CA 1
ATOM 1788 C C . LEU A 1 219 ? -14.739 -2.646 23.079 1.00 95.19 219 LEU A C 1
ATOM 1790 O O . LEU A 1 219 ? -14.908 -3.774 22.623 1.00 95.19 219 LEU A O 1
ATOM 1794 N N . GLU A 1 220 ? -15.335 -2.233 24.198 1.00 94.88 220 GLU A N 1
ATOM 1795 C CA . GLU A 1 220 ? -16.225 -3.084 25.006 1.00 94.88 220 GLU A CA 1
ATOM 1796 C C . GLU A 1 220 ? -17.492 -3.504 24.241 1.00 94.88 220 GLU A C 1
ATOM 1798 O O . GLU A 1 220 ? -17.968 -4.634 24.345 1.00 94.88 220 GLU A O 1
ATOM 1803 N N . SER A 1 221 ? -18.050 -2.585 23.447 1.00 95.75 221 SER A N 1
ATOM 1804 C CA . SER A 1 221 ? -19.251 -2.830 22.648 1.00 95.75 221 SER A CA 1
ATOM 1805 C C . SER A 1 221 ? -18.884 -3.360 21.264 1.00 95.75 221 SER A C 1
ATOM 1807 O O . SER A 1 221 ? -18.315 -2.635 20.444 1.00 95.75 221 SER A O 1
ATOM 1809 N N . LYS A 1 222 ? -19.292 -4.603 20.974 1.00 93.75 222 LYS A N 1
ATOM 1810 C CA . LYS A 1 222 ? -19.041 -5.276 19.686 1.00 93.75 222 LYS A CA 1
ATOM 1811 C C . LYS A 1 222 ? -19.605 -4.516 18.482 1.00 93.75 222 LYS A C 1
ATOM 1813 O O . LYS A 1 222 ? -18.975 -4.487 17.427 1.00 93.75 222 LYS A O 1
ATOM 1818 N N . ASP A 1 223 ? -20.767 -3.879 18.623 1.00 95.56 223 ASP A N 1
ATOM 1819 C CA . ASP A 1 223 ? -21.386 -3.127 17.525 1.00 95.56 223 ASP A CA 1
ATOM 1820 C C . ASP A 1 223 ? -20.586 -1.868 17.185 1.00 95.56 223 ASP A C 1
ATOM 1822 O O . ASP A 1 223 ? -20.312 -1.598 16.012 1.00 95.56 223 ASP A O 1
ATOM 1826 N N . LYS A 1 224 ? -20.136 -1.141 18.216 1.00 96.25 224 LYS A N 1
ATOM 1827 C CA . LYS A 1 224 ? -19.256 0.022 18.045 1.00 96.25 224 LYS A CA 1
ATOM 1828 C C . LYS A 1 224 ? -17.906 -0.391 17.466 1.00 96.25 224 LYS A C 1
ATOM 1830 O O . LYS A 1 224 ? -17.397 0.291 16.582 1.00 96.25 224 LYS A O 1
ATOM 1835 N N . GLU A 1 225 ? -17.358 -1.521 17.910 1.00 95.94 225 GLU A N 1
ATOM 1836 C CA . GLU A 1 225 ? -16.117 -2.083 17.367 1.00 95.94 225 GLU A CA 1
ATOM 1837 C C . GLU A 1 225 ? -16.258 -2.400 15.874 1.00 95.94 225 GLU A C 1
ATOM 1839 O O . GLU A 1 225 ? -15.454 -1.958 15.054 1.00 95.94 225 GLU A O 1
ATOM 1844 N N . LYS A 1 226 ? -17.332 -3.093 15.486 1.00 96.31 226 LYS A N 1
ATOM 1845 C CA . LYS A 1 226 ? -17.617 -3.413 14.085 1.00 96.31 226 LYS A CA 1
ATOM 1846 C C . LYS A 1 226 ? -17.783 -2.152 13.234 1.00 96.31 226 LYS A C 1
ATOM 1848 O O . LYS A 1 226 ? -17.280 -2.102 12.110 1.00 96.31 226 LYS A O 1
ATOM 1853 N N . GLN A 1 227 ? -18.464 -1.133 13.757 1.00 97.31 227 GLN A N 1
ATOM 1854 C CA . GLN A 1 227 ? -18.629 0.152 13.077 1.00 97.31 227 GLN A CA 1
ATOM 1855 C C . GLN A 1 227 ? -17.288 0.882 12.906 1.00 97.31 227 GLN A C 1
ATOM 1857 O O . GLN A 1 227 ? -16.999 1.389 11.816 1.00 97.31 227 GLN A O 1
ATOM 1862 N N . LEU A 1 228 ? -16.448 0.891 13.945 1.00 96.56 228 LEU A N 1
ATOM 1863 C CA . LEU A 1 228 ? -15.099 1.453 13.906 1.00 96.56 228 LEU A CA 1
ATOM 1864 C C . LEU A 1 228 ? -14.249 0.744 12.845 1.00 96.56 228 LEU A C 1
ATOM 1866 O O . LEU A 1 228 ? -13.694 1.392 11.960 1.00 96.56 228 LEU A O 1
ATOM 1870 N N . PHE A 1 229 ? -14.218 -0.588 12.868 1.00 97.31 229 PHE A N 1
ATOM 1871 C CA . PHE A 1 229 ? -13.468 -1.406 11.912 1.00 97.31 229 PHE A CA 1
ATOM 1872 C C . PHE A 1 229 ? -13.940 -1.214 10.474 1.00 97.31 229 PHE A C 1
ATOM 1874 O O . PHE A 1 229 ? -13.113 -1.104 9.568 1.00 97.31 229 PHE A O 1
ATOM 1881 N N . SER A 1 230 ? -15.252 -1.118 10.249 1.00 97.69 230 SER A N 1
ATOM 1882 C CA . SER A 1 230 ? -15.800 -0.808 8.927 1.00 97.69 230 SER A CA 1
ATOM 1883 C C . SER A 1 230 ? -15.347 0.571 8.438 1.00 97.69 230 SER A C 1
ATOM 1885 O O . SER A 1 230 ? -14.985 0.726 7.271 1.00 97.69 230 SER A O 1
ATOM 1887 N N . SER A 1 231 ? -15.333 1.565 9.329 1.00 98.06 231 SER A N 1
ATOM 1888 C CA . SER A 1 231 ? -14.906 2.931 9.006 1.00 98.06 231 SER A CA 1
ATOM 1889 C C . SER A 1 231 ? -13.407 2.987 8.695 1.00 98.06 231 SER A C 1
ATOM 1891 O O . SER A 1 231 ? -13.005 3.564 7.686 1.00 98.06 231 SER A O 1
ATOM 1893 N N . PHE A 1 232 ? -12.578 2.313 9.496 1.00 98.00 232 PHE A N 1
ATOM 1894 C CA . PHE A 1 232 ? -11.133 2.223 9.277 1.00 98.00 232 PHE A CA 1
ATOM 1895 C C . PHE A 1 232 ? -10.796 1.488 7.982 1.00 98.00 232 PHE A C 1
ATOM 1897 O O . PHE A 1 232 ? -9.962 1.960 7.216 1.00 98.00 232 PHE A O 1
ATOM 1904 N N . ALA A 1 233 ? -11.471 0.375 7.687 1.00 98.12 233 ALA A N 1
ATOM 1905 C CA . ALA A 1 233 ? -11.266 -0.356 6.440 1.00 98.12 233 ALA A CA 1
ATOM 1906 C C . ALA A 1 233 ? -11.582 0.513 5.211 1.00 98.12 233 ALA A C 1
ATOM 1908 O O . ALA A 1 233 ? -10.841 0.484 4.227 1.00 98.12 233 ALA A O 1
ATOM 1909 N N . TYR A 1 234 ? -12.651 1.314 5.271 1.00 98.00 234 TYR A N 1
ATOM 1910 C CA . TYR A 1 234 ? -12.999 2.249 4.203 1.00 98.00 234 TYR A CA 1
ATOM 1911 C C . TYR A 1 234 ? -11.932 3.337 4.016 1.00 98.00 234 TYR A C 1
ATOM 1913 O O . TYR A 1 234 ? -11.448 3.541 2.899 1.00 98.00 234 TYR A O 1
ATOM 1921 N N . LEU A 1 235 ? -11.527 4.000 5.103 1.00 98.19 235 LEU A N 1
ATOM 1922 C CA . LEU A 1 235 ? -10.518 5.063 5.064 1.00 98.19 235 LEU A CA 1
ATOM 1923 C C . LEU A 1 235 ? -9.146 4.546 4.612 1.00 98.19 235 LEU A C 1
ATOM 1925 O O . LEU A 1 235 ? -8.480 5.206 3.815 1.00 98.19 235 LEU A O 1
ATOM 1929 N N . LEU A 1 236 ? -8.764 3.341 5.036 1.00 98.00 236 LEU A N 1
ATOM 1930 C CA . LEU A 1 236 ? -7.550 2.670 4.582 1.00 98.00 236 LEU A CA 1
ATOM 1931 C C . LEU A 1 236 ? -7.568 2.447 3.065 1.00 98.00 236 LEU A C 1
ATOM 1933 O O . LEU A 1 236 ? -6.607 2.755 2.365 1.00 98.00 236 LEU A O 1
ATOM 1937 N N . MET A 1 237 ? -8.668 1.921 2.525 1.00 97.81 237 MET A N 1
ATOM 1938 C CA . MET A 1 237 ? -8.775 1.697 1.081 1.00 97.81 237 MET A CA 1
ATOM 1939 C C . MET A 1 237 ? -8.725 3.011 0.292 1.00 97.81 237 MET A C 1
ATOM 1941 O O . MET A 1 237 ? -8.148 3.054 -0.800 1.00 97.81 237 MET A O 1
ATOM 1945 N N . LEU A 1 238 ? -9.296 4.086 0.843 1.00 97.56 238 LEU A N 1
ATOM 1946 C CA . LEU A 1 238 ? -9.231 5.420 0.254 1.00 97.56 238 LEU A CA 1
ATOM 1947 C C . LEU A 1 238 ? -7.797 5.975 0.259 1.00 97.56 238 LEU A C 1
ATOM 1949 O O . LEU A 1 238 ? -7.339 6.479 -0.770 1.00 97.56 238 LEU A O 1
ATOM 1953 N N . SER A 1 239 ? -7.067 5.829 1.370 1.00 97.62 239 SER A N 1
ATOM 1954 C CA . SER A 1 239 ? -5.684 6.307 1.495 1.00 97.62 239 SER A CA 1
ATOM 1955 C C . SER A 1 239 ? -4.734 5.557 0.557 1.00 97.62 239 SER A C 1
ATOM 1957 O O . SER A 1 239 ? -3.939 6.183 -0.149 1.00 97.62 239 SER A O 1
ATOM 1959 N N . LEU A 1 240 ? -4.877 4.231 0.451 1.00 97.00 240 LEU A N 1
ATOM 1960 C CA . LEU A 1 240 ? -4.104 3.408 -0.481 1.00 97.00 240 LEU A CA 1
ATOM 1961 C C . LEU A 1 240 ? -4.373 3.796 -1.939 1.00 97.00 240 LEU A C 1
ATOM 1963 O O . LEU A 1 240 ? -3.434 3.949 -2.721 1.00 97.00 240 LEU A O 1
ATOM 1967 N N . ARG A 1 241 ? -5.640 4.015 -2.313 1.00 96.75 241 ARG A N 1
ATOM 1968 C CA . ARG A 1 241 ? -5.991 4.462 -3.670 1.00 96.75 241 ARG A CA 1
ATOM 1969 C C . ARG A 1 241 ? -5.305 5.784 -4.016 1.00 96.75 241 ARG A C 1
ATOM 1971 O O . ARG A 1 241 ? -4.768 5.918 -5.114 1.00 96.75 241 ARG A O 1
ATOM 1978 N N . HIS A 1 242 ? -5.300 6.734 -3.082 1.00 97.12 242 HIS A N 1
ATOM 1979 C CA . HIS A 1 242 ? -4.682 8.040 -3.288 1.00 97.12 242 HIS A CA 1
ATOM 1980 C C . HIS A 1 242 ? -3.153 7.948 -3.391 1.00 97.12 242 HIS A C 1
ATOM 1982 O O . HIS A 1 242 ? -2.566 8.504 -4.318 1.00 97.12 242 HIS A O 1
ATOM 1988 N N . LYS A 1 243 ? -2.503 7.202 -2.484 1.00 96.44 243 LYS A N 1
ATOM 1989 C CA . LYS A 1 243 ? -1.038 7.067 -2.450 1.00 96.44 243 LYS A CA 1
ATOM 1990 C C . LYS A 1 243 ? -0.491 6.391 -3.706 1.00 96.44 243 LYS A C 1
ATOM 1992 O O . LYS A 1 243 ? 0.452 6.889 -4.311 1.00 96.44 243 LYS A O 1
ATOM 1997 N N . PHE A 1 244 ? -1.092 5.275 -4.111 1.00 95.75 244 PHE A N 1
ATOM 1998 C CA . PHE A 1 244 ? -0.569 4.470 -5.215 1.00 95.75 244 PHE A CA 1
ATOM 1999 C C . PHE A 1 244 ? -1.081 4.908 -6.588 1.00 95.75 244 PHE A C 1
ATOM 2001 O O . PHE A 1 244 ? -0.567 4.425 -7.591 1.00 95.75 244 PHE A O 1
ATOM 2008 N N . LYS A 1 245 ? -2.082 5.801 -6.662 1.00 95.19 245 LYS A N 1
ATOM 2009 C CA . LYS A 1 245 ? -2.722 6.242 -7.919 1.00 95.19 245 LYS A CA 1
ATOM 2010 C C . LYS A 1 245 ? -3.148 5.066 -8.815 1.00 95.19 245 LYS A C 1
ATOM 2012 O O . LYS A 1 245 ? -3.119 5.157 -10.040 1.00 95.19 245 LYS A O 1
ATOM 2017 N N . ARG A 1 246 ? -3.523 3.939 -8.199 1.00 90.50 246 ARG A N 1
ATOM 2018 C CA . ARG A 1 246 ? -3.942 2.704 -8.876 1.00 90.50 246 ARG A CA 1
ATOM 2019 C C . ARG A 1 246 ? -5.396 2.403 -8.567 1.00 90.50 246 ARG A C 1
ATOM 2021 O O . ARG A 1 246 ? -5.875 2.607 -7.451 1.00 90.50 246 ARG A O 1
ATOM 2028 N N . GLU A 1 247 ? -6.091 1.866 -9.561 1.00 90.00 247 GLU A N 1
ATOM 2029 C CA . GLU A 1 247 ? -7.440 1.359 -9.369 1.00 90.00 247 GLU A CA 1
ATOM 2030 C C . GLU A 1 247 ? -7.395 0.036 -8.597 1.00 90.00 247 GLU A C 1
ATOM 2032 O O . GLU A 1 247 ? -7.022 -1.008 -9.125 1.00 90.00 247 GLU A O 1
ATOM 2037 N N . LEU A 1 248 ? -7.801 0.074 -7.331 1.00 93.50 248 LEU A N 1
ATOM 2038 C CA . LEU A 1 248 ? -7.882 -1.102 -6.464 1.00 93.50 248 LEU A CA 1
ATOM 2039 C C . LEU A 1 248 ? -9.220 -1.841 -6.654 1.00 93.50 248 LEU A C 1
ATOM 2041 O O . LEU A 1 248 ? -9.970 -2.050 -5.699 1.00 93.50 248 LEU A O 1
ATOM 2045 N N . ARG A 1 249 ? -9.572 -2.198 -7.899 1.00 93.50 249 ARG A N 1
ATOM 2046 C CA . ARG A 1 249 ? -10.837 -2.900 -8.197 1.00 93.50 249 ARG A CA 1
ATOM 2047 C C . ARG A 1 249 ? -10.811 -4.316 -7.624 1.00 93.50 249 ARG A C 1
ATOM 2049 O O . ARG A 1 249 ? -9.908 -5.088 -7.920 1.00 93.50 249 ARG A O 1
ATOM 2056 N N . GLY A 1 250 ? -11.809 -4.649 -6.807 1.00 94.56 250 GLY A N 1
ATOM 2057 C CA . GLY A 1 250 ? -11.928 -5.959 -6.156 1.00 94.56 250 GLY A CA 1
ATOM 2058 C C . GLY A 1 250 ? -11.080 -6.131 -4.893 1.00 94.56 250 GLY A C 1
ATOM 2059 O O . GLY A 1 250 ? -11.242 -7.130 -4.200 1.00 94.56 250 GLY A O 1
ATOM 2060 N N . TYR A 1 251 ? -10.226 -5.161 -4.555 1.00 96.94 251 TYR A N 1
ATOM 2061 C CA . TYR A 1 251 ? -9.437 -5.196 -3.328 1.00 96.94 251 TYR A CA 1
ATOM 2062 C C . TYR A 1 251 ? -10.323 -4.889 -2.122 1.00 96.94 251 TYR A C 1
ATOM 2064 O O . TYR A 1 251 ? -11.174 -3.997 -2.178 1.00 96.94 251 TYR A O 1
ATOM 2072 N N . LYS A 1 252 ? -10.090 -5.588 -1.011 1.00 97.50 252 LYS A N 1
ATOM 2073 C CA . LYS A 1 252 ? -10.848 -5.392 0.224 1.00 97.50 252 LYS A CA 1
ATOM 2074 C C . LYS A 1 252 ? -9.939 -5.449 1.446 1.00 97.50 252 LYS A C 1
ATOM 2076 O O . LYS A 1 252 ? -9.173 -6.394 1.613 1.00 97.50 252 LYS A O 1
ATOM 2081 N N . ALA A 1 253 ? -10.074 -4.461 2.322 1.00 98.00 253 ALA A N 1
ATOM 2082 C CA . ALA A 1 253 ? -9.527 -4.514 3.669 1.00 98.00 253 ALA A CA 1
ATOM 2083 C C . ALA A 1 253 ? -10.583 -5.073 4.628 1.00 98.00 253 ALA A C 1
ATOM 2085 O O . ALA A 1 253 ? -11.744 -4.662 4.598 1.00 98.00 253 ALA A O 1
ATOM 2086 N N . VAL A 1 254 ? -10.190 -6.028 5.464 1.00 97.81 254 VAL A N 1
ATOM 2087 C CA . VAL A 1 254 ? -11.038 -6.625 6.497 1.00 97.81 254 VAL A CA 1
ATOM 2088 C C . VAL A 1 254 ? -10.332 -6.470 7.832 1.00 97.81 254 VAL A C 1
ATOM 2090 O O . VAL A 1 254 ? -9.201 -6.917 7.992 1.00 97.81 254 VAL A O 1
ATOM 2093 N N . ILE A 1 255 ? -11.005 -5.848 8.790 1.00 98.00 255 ILE A N 1
ATOM 2094 C CA . ILE A 1 255 ? -10.484 -5.645 10.138 1.00 98.00 255 ILE A CA 1
ATOM 2095 C C . ILE A 1 255 ? -11.389 -6.410 11.104 1.00 98.00 255 ILE A C 1
ATOM 2097 O O . ILE A 1 255 ? -12.610 -6.274 11.050 1.00 98.00 255 ILE A O 1
ATOM 2101 N N . THR A 1 256 ? -10.795 -7.269 11.930 1.00 97.06 256 THR A N 1
ATOM 2102 C CA . THR A 1 256 ? -11.504 -8.151 12.872 1.00 97.06 256 THR A CA 1
ATOM 2103 C C . THR A 1 256 ? -10.746 -8.254 14.189 1.00 97.06 256 THR A C 1
ATOM 2105 O O . THR A 1 256 ? -9.522 -8.149 14.186 1.00 97.06 256 THR A O 1
ATOM 2108 N N . SER A 1 257 ? -11.444 -8.533 15.287 1.00 96.44 257 SER A N 1
ATOM 2109 C CA . SER A 1 257 ? -10.860 -8.870 16.591 1.00 96.44 257 SER A CA 1
ATOM 2110 C C . SER A 1 257 ? -11.061 -10.361 16.883 1.00 96.44 257 SER A C 1
ATOM 2112 O O . SER A 1 257 ? -12.055 -10.954 16.465 1.00 96.44 257 SER A O 1
ATOM 2114 N N . ASN A 1 258 ? -10.135 -11.011 17.591 1.00 90.12 258 ASN A N 1
ATOM 2115 C CA . ASN A 1 258 ? -10.307 -12.423 17.967 1.00 90.12 258 ASN A CA 1
ATOM 2116 C C . ASN A 1 258 ? -11.553 -12.654 18.849 1.00 90.12 258 ASN A C 1
ATOM 2118 O O . ASN A 1 258 ? -12.147 -13.727 18.797 1.00 90.12 258 ASN A O 1
ATOM 2122 N N . GLY A 1 259 ? -12.003 -11.639 19.597 1.00 75.19 259 GLY A N 1
ATOM 2123 C CA . GLY A 1 259 ? -13.200 -11.713 20.447 1.00 75.19 259 GLY A CA 1
ATOM 2124 C C . GLY A 1 259 ? -14.542 -11.743 19.698 1.00 75.19 259 GLY A C 1
ATOM 2125 O O . GLY A 1 259 ? -15.591 -11.953 20.317 1.00 75.19 259 GLY A O 1
ATOM 2126 N N . SER A 1 260 ? -14.544 -11.540 18.376 1.00 59.44 260 SER A N 1
ATOM 2127 C CA . SER A 1 260 ? -15.763 -11.531 17.554 1.00 59.44 260 SER A CA 1
ATOM 2128 C C . SER A 1 260 ? -16.032 -12.841 16.801 1.00 59.44 260 SER A C 1
ATOM 2130 O O . SER A 1 260 ? -17.067 -12.948 16.144 1.00 59.44 260 SER A O 1
ATOM 2132 N N . GLN A 1 261 ? -15.202 -13.883 16.967 1.00 56.22 261 GLN A N 1
ATOM 2133 C CA . GLN A 1 261 ? -15.587 -15.255 16.597 1.00 56.22 261 GLN A CA 1
ATOM 2134 C C . GLN A 1 261 ? -16.515 -15.865 17.657 1.00 56.22 261 GLN A C 1
ATOM 2136 O O . GLN A 1 261 ? -16.195 -16.850 18.314 1.00 56.22 261 GLN A O 1
ATOM 2141 N N . THR A 1 262 ? -17.684 -15.259 17.850 1.00 48.16 262 THR A N 1
ATOM 2142 C CA . THR A 1 262 ? -18.807 -15.962 18.471 1.00 48.16 262 THR A CA 1
ATOM 2143 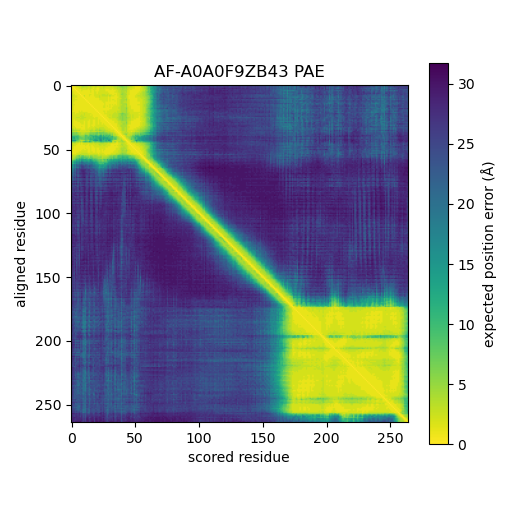C C . THR A 1 262 ? -19.321 -16.991 17.472 1.00 48.16 262 THR A C 1
ATOM 2145 O O . THR A 1 262 ? -19.624 -16.646 16.332 1.00 48.16 262 THR A O 1
ATOM 2148 N N . GLN A 1 263 ? -19.317 -18.245 17.921 1.00 43.31 263 GLN A N 1
ATOM 2149 C CA . GLN A 1 263 ? -19.773 -19.452 17.238 1.00 43.31 263 GLN A CA 1
ATOM 2150 C C . GLN A 1 263 ? -21.064 -19.185 16.447 1.00 43.31 263 GLN A C 1
ATOM 2152 O O . GLN A 1 263 ? -2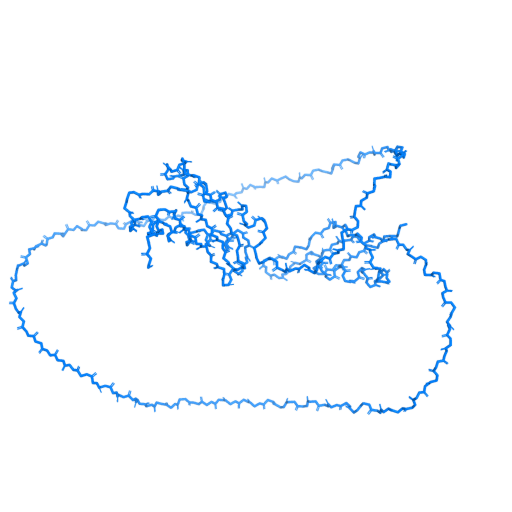2.056 -18.751 17.030 1.00 43.31 263 GLN A O 1
ATOM 2157 N N . ASN A 1 264 ? -21.011 -19.398 15.130 1.00 40.31 264 ASN A N 1
ATOM 2158 C CA . ASN A 1 264 ? -22.207 -19.639 14.320 1.00 40.31 264 ASN A CA 1
ATOM 2159 C C . ASN A 1 264 ? -22.595 -21.108 14.456 1.00 40.31 264 ASN A C 1
ATOM 2161 O O . ASN A 1 264 ? -21.653 -21.934 14.510 1.00 40.31 264 ASN A O 1
#

Sequence (264 aa):
MKSIIEEGSTLFKAIEKGWEKAGKPEEFTVRVFEKEERGFLGFSSKPAKIAILFNEVEDEELEPRGSRQYGQGKPYQKKQYNQPMENKEIQEAVKPIIKKNNVQPDPVRQARPQKQAENTRHTEPQKKHEPLKSTEQPKQPEPIKQTLVQPIAPQKQIEDEQPQTTPEPIKKQVWSDEMVTTAQTWLQTSLEAANLEAFKFKTKVDKFHIKFTFLEPVLESKDKEKQLFSSFAYLLMLSLRHKFKRELRGYKAVITSNGSQTQN

Solvent-accessible surface area (backbone atoms only — not comparable to full-atom values): 18014 Å² total; per-residue (Å²): 118,48,74,44,77,29,68,17,86,33,59,66,57,14,50,52,56,36,36,60,74,62,69,56,62,94,60,71,46,78,46,79,79,40,74,50,44,76,42,96,80,76,82,47,66,51,54,6,32,35,35,42,37,30,67,74,72,76,72,72,78,72,70,85,81,67,90,78,76,88,78,82,86,79,86,83,77,82,80,78,80,82,77,78,89,80,88,74,89,77,78,91,79,90,84,87,86,89,77,90,84,80,89,82,88,84,88,84,90,82,84,86,80,91,77,84,92,80,90,76,90,81,80,88,78,90,75,87,76,79,86,80,84,78,90,76,88,80,78,87,82,79,88,81,78,88,75,88,79,78,90,79,76,88,77,80,84,78,87,72,89,73,81,87,73,75,82,68,80,80,71,80,64,77,64,47,70,69,56,52,52,50,51,52,51,52,50,53,54,55,29,44,78,67,74,48,67,86,70,59,66,47,79,48,78,54,74,51,35,41,36,39,38,26,71,53,66,91,46,94,50,65,68,60,38,52,52,50,32,52,51,50,30,52,52,50,55,52,51,50,34,64,74,68,74,46,87,66,81,82,53,42,61,44,59,48,38,60,74,68,73,66,84,128

Foldseek 3Di:
DDKDKFWALAPVRRCVVQCVVLVNDPDKDKAWPAGWDQDPVNPDIDITMIMIGDDPPPPPPPPPPDDDDDDDDDDDPDDDDDDDDDDDDDDDDDDDDDDDDDDDDDDDDDDDDDDDDDDDDDDDDDDDDDDDDDDDDDDDDDDDDDDDDDDDDDDDDDDDDDDPDDDDPPPPQLDDPVLVVLLVVLVCVVCVVVVQNPWDWDWDDDRQEIETETAAQSDPDPVVSVVVQVVSFVVSVVVSCVVVVDDSPSHGYGYYYPVPPDDD

Radius of gyration: 33.96 Å; Cα contacts (8 Å, |Δi|>4): 227; chains: 1; bounding box: 98×69×77 Å